Protein AF-A0A7S4NWE0-F1 (afdb_monomer_lite)

Organism: Guillardia theta (NCBI:txid55529)

Secondary structure (DSSP, 8-state):
-HHHHHHTT-----S-HHHHHHHHHHHHHHHHHHHHHSTT--------TT-S---HHHHHHHHHHHHHTT----SSSPPP-HHHHHHHHHHHTTT-SEEEEEEEE----TT-TTTTTT--S--HHHHHHSTTPPPP-EEEEEEEEGGGS--SHHHHHHHHHHHHHHHHHHHHHHHHHSS-SS----PPPPPHHHHHHHHHHHHHHHHHHHHIIIIIIHHHHHHHHHHHHT-

Foldseek 3Di:
DVVVVVVVLDQDDPVPCVVSLVVLLVSLVVVQVVLCVDPNSDDDDDDDQLPDDDDPVQLVVQQVVCVVVVHDRFDPGGQGHCSVVLSNCVSCVVSDFWDKDKAKDQFDPVPDVVVVVVCSDDDPCCVVPVPPDDGDMAMDIDTGTSVNQDNDPVSNSVVVSVSVVVSRVQRVVCNVPVYGDDDDDDDDDDDPCNVVCVVVVVVVVVVVVVCCCVVPPVVVVVVVVVVVVVD

Radius of gyration: 23.44 Å; chains: 1; bounding box: 42×76×48 Å

InterPro domains:
  IPR002123 Phospholipid/glycerol acyltransferase [PF01553] (1-61)
  IPR032098 Acyltransferase, C-terminal domain [PF16076] (129-188)

pLDDT: mean 82.94, std 13.01, range [46.66, 97.25]

Structure (mmCIF, N/CA/C/O backbone):
data_AF-A0A7S4NWE0-F1
#
_entry.id   AF-A0A7S4NWE0-F1
#
loop_
_atom_site.group_PDB
_atom_site.id
_atom_site.type_symbol
_atom_site.label_atom_id
_atom_site.label_alt_id
_atom_site.label_comp_id
_atom_site.label_asym_id
_atom_site.label_entity_id
_atom_site.label_seq_id
_atom_site.pdbx_PDB_ins_code
_atom_site.Cartn_x
_atom_site.Cartn_y
_atom_site.Cartn_z
_atom_site.occupancy
_atom_site.B_iso_or_equiv
_atom_site.auth_seq_id
_atom_site.auth_comp_id
_atom_site.auth_asym_id
_atom_site.auth_atom_id
_atom_site.pdbx_PDB_model_num
ATOM 1 N N . MET A 1 1 ? 9.553 22.043 2.666 1.00 48.22 1 MET A N 1
ATOM 2 C CA . MET A 1 1 ? 8.970 20.727 2.304 1.00 48.22 1 MET A CA 1
ATOM 3 C C . MET A 1 1 ? 7.795 20.299 3.185 1.00 48.22 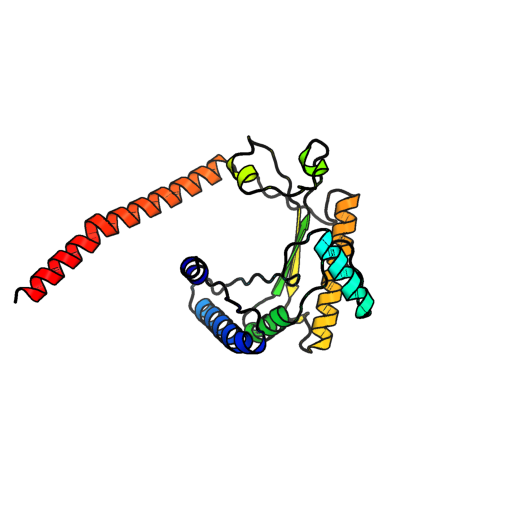1 MET A C 1
ATOM 5 O O . MET A 1 1 ? 6.802 19.874 2.621 1.00 48.22 1 MET A O 1
ATOM 9 N N . GLY A 1 2 ? 7.837 20.423 4.521 1.00 52.56 2 GLY A N 1
ATOM 10 C CA . GLY A 1 2 ? 6.732 19.976 5.399 1.00 52.56 2 GLY A CA 1
ATOM 11 C C . GLY A 1 2 ? 5.354 20.596 5.103 1.00 52.56 2 GLY A C 1
ATOM 12 O O . GLY A 1 2 ? 4.348 19.901 5.122 1.00 52.56 2 GLY A O 1
ATOM 13 N N . TRP A 1 3 ? 5.294 21.875 4.732 1.00 50.47 3 TRP A N 1
ATOM 14 C CA . TRP A 1 3 ? 4.029 22.523 4.363 1.00 50.47 3 TRP A CA 1
ATOM 15 C C . TRP A 1 3 ? 3.356 21.899 3.130 1.00 50.47 3 TRP A C 1
ATOM 17 O O . TRP A 1 3 ? 2.154 21.671 3.153 1.00 50.47 3 TRP A O 1
ATOM 27 N N . PHE A 1 4 ? 4.124 21.537 2.098 1.00 48.88 4 PHE A N 1
ATOM 28 C CA . PHE A 1 4 ? 3.604 20.914 0.873 1.00 48.88 4 PHE A CA 1
ATOM 29 C C . PHE A 1 4 ? 2.901 19.576 1.157 1.00 48.88 4 PHE A C 1
ATOM 31 O O . PHE A 1 4 ? 1.778 19.346 0.722 1.00 48.88 4 PHE A O 1
ATOM 38 N N . TRP A 1 5 ? 3.522 18.725 1.971 1.00 56.56 5 TRP A N 1
ATOM 39 C CA . TRP A 1 5 ? 2.954 17.436 2.376 1.00 56.56 5 TRP A CA 1
ATOM 40 C C . TRP A 1 5 ? 1.729 17.586 3.295 1.00 56.56 5 TRP A C 1
ATOM 42 O O . TRP A 1 5 ? 0.813 16.770 3.228 1.00 56.56 5 TRP A O 1
ATOM 52 N N . LYS A 1 6 ? 1.667 18.661 4.097 1.00 56.69 6 LYS A N 1
ATOM 53 C CA . LYS A 1 6 ? 0.488 19.002 4.909 1.00 56.69 6 LYS A CA 1
ATOM 54 C C . LYS A 1 6 ? -0.712 19.384 4.037 1.00 56.69 6 LYS A C 1
ATOM 56 O O . LYS A 1 6 ? -1.824 18.975 4.349 1.00 56.69 6 LYS A O 1
ATOM 61 N N . PHE A 1 7 ? -0.493 20.099 2.930 1.00 58.25 7 PHE A N 1
ATOM 62 C CA . PHE A 1 7 ? -1.552 20.409 1.957 1.00 58.25 7 PHE A CA 1
ATOM 63 C C . PHE A 1 7 ? -2.043 19.176 1.189 1.00 58.25 7 PHE A C 1
ATOM 65 O O . PHE A 1 7 ? -3.201 19.129 0.790 1.00 58.25 7 PHE A O 1
ATOM 72 N N . LEU A 1 8 ? -1.196 18.156 1.038 1.00 59.97 8 LEU A N 1
ATOM 73 C CA . LEU A 1 8 ? -1.569 16.869 0.449 1.00 59.97 8 LEU A CA 1
ATOM 74 C C . LEU A 1 8 ? -2.232 15.901 1.454 1.00 59.97 8 LEU A C 1
ATOM 76 O O . LEU A 1 8 ? -2.437 14.739 1.119 1.00 59.97 8 LEU A O 1
ATOM 80 N N . ASN A 1 9 ? -2.555 16.356 2.675 1.00 62.91 9 ASN A N 1
ATOM 81 C CA . ASN A 1 9 ? -3.126 15.544 3.759 1.00 62.91 9 ASN A CA 1
ATOM 82 C C . ASN A 1 9 ? -2.326 14.262 4.067 1.00 62.91 9 ASN A C 1
ATOM 84 O O . ASN A 1 9 ? -2.896 13.246 4.463 1.00 62.91 9 ASN A O 1
ATOM 88 N N . PHE A 1 10 ? -0.998 14.295 3.905 1.00 66.38 10 PHE A N 1
ATOM 89 C CA . PHE A 1 10 ? -0.163 13.177 4.337 1.00 66.38 10 PHE A CA 1
ATOM 90 C C . PHE A 1 10 ? -0.207 13.056 5.860 1.00 66.38 10 PHE A C 1
ATOM 92 O O . PHE A 1 10 ? 0.029 14.030 6.579 1.00 66.38 10 PHE A O 1
ATOM 99 N N . VAL A 1 11 ? -0.430 11.835 6.348 1.00 63.38 11 VAL A N 1
ATOM 100 C CA . VAL A 1 11 ? -0.290 11.520 7.770 1.00 63.38 11 VAL A CA 1
ATOM 101 C C . VAL A 1 11 ? 1.199 11.466 8.099 1.00 63.38 11 VAL A C 1
ATOM 103 O O . VAL A 1 11 ? 1.904 10.522 7.739 1.00 63.38 11 VAL A O 1
ATOM 106 N N . PHE A 1 12 ? 1.707 12.515 8.742 1.00 62.16 12 PHE A N 1
ATOM 107 C CA . PHE A 1 12 ? 3.101 12.567 9.171 1.00 62.16 12 PHE A CA 1
ATOM 108 C C . PHE A 1 12 ? 3.336 11.669 10.379 1.00 62.16 12 PHE A C 1
ATOM 110 O O . PHE A 1 12 ? 2.603 11.745 11.363 1.00 62.16 12 PHE A O 1
ATOM 117 N N . LEU A 1 13 ? 4.397 10.868 10.300 1.00 65.69 13 LEU A N 1
ATOM 118 C CA . LEU A 1 13 ? 4.828 9.955 11.351 1.00 65.69 13 LEU A CA 1
ATOM 119 C C . LEU A 1 13 ? 6.241 10.327 11.801 1.00 65.69 13 LEU A C 1
ATOM 121 O O . LEU A 1 13 ? 7.145 10.435 10.969 1.00 65.69 13 LEU A O 1
ATOM 125 N N . GLU A 1 14 ? 6.457 10.447 13.108 1.00 64.62 14 GLU A N 1
ATOM 126 C CA . GLU A 1 14 ? 7.784 10.579 13.722 1.00 64.62 14 GLU A CA 1
ATOM 127 C C . GLU A 1 14 ? 8.540 9.241 13.787 1.00 64.62 14 GLU A C 1
ATOM 129 O O . GLU A 1 14 ? 9.685 9.184 14.239 1.00 64.62 14 GLU A O 1
ATOM 134 N N . ARG A 1 15 ? 7.914 8.152 13.314 1.00 69.06 15 ARG A N 1
ATOM 135 C CA . ARG A 1 15 ? 8.409 6.766 13.399 1.00 69.06 15 ARG A CA 1
ATOM 136 C C . ARG A 1 15 ? 8.534 6.285 14.847 1.00 69.06 15 ARG A C 1
ATOM 138 O O . ARG A 1 15 ? 9.287 5.352 15.124 1.00 69.06 15 ARG A O 1
ATOM 145 N N . LYS A 1 16 ? 7.765 6.891 15.756 1.00 75.88 16 LYS A N 1
ATOM 146 C CA . LYS A 1 16 ? 7.618 6.485 17.156 1.00 75.88 16 LYS A CA 1
ATOM 147 C C . LYS A 1 16 ? 6.154 6.163 17.386 1.00 75.88 16 LYS A C 1
ATOM 149 O O . LYS A 1 16 ? 5.351 7.043 17.678 1.00 75.88 16 LYS A O 1
ATOM 154 N N . PHE A 1 17 ? 5.829 4.883 17.238 1.00 73.94 17 PHE A N 1
ATOM 155 C CA . PHE A 1 17 ? 4.457 4.385 17.203 1.00 73.94 17 PHE A CA 1
ATOM 156 C C . PHE A 1 17 ? 3.578 4.914 18.343 1.00 73.94 17 PHE A C 1
ATOM 158 O O . PHE A 1 17 ? 2.470 5.370 18.082 1.00 73.94 17 PHE A O 1
ATOM 165 N N . ASP A 1 18 ? 4.087 4.925 19.575 1.00 76.25 18 ASP A N 1
ATOM 166 C CA . ASP A 1 18 ? 3.304 5.328 20.748 1.00 76.25 18 ASP A CA 1
ATOM 167 C C . ASP A 1 18 ? 2.917 6.813 20.722 1.00 76.25 18 ASP A C 1
ATOM 169 O O . ASP A 1 18 ? 1.817 7.175 21.133 1.00 76.25 18 ASP A O 1
ATOM 173 N N . LYS A 1 19 ? 3.785 7.672 20.171 1.00 76.81 19 LYS A N 1
ATOM 174 C CA . LYS A 1 19 ? 3.497 9.102 19.982 1.00 76.81 19 LYS A CA 1
ATOM 175 C C . LYS A 1 19 ? 2.600 9.342 18.773 1.00 76.81 19 LYS A C 1
ATOM 177 O O . LYS A 1 19 ? 1.680 10.156 18.822 1.00 76.81 19 LYS A O 1
ATOM 182 N N . ASP A 1 20 ? 2.862 8.612 17.693 1.00 80.44 20 ASP A N 1
ATOM 183 C CA . ASP A 1 20 ? 2.181 8.802 16.418 1.00 80.44 20 ASP A CA 1
ATOM 184 C C . ASP A 1 20 ? 0.738 8.276 16.451 1.00 80.44 20 ASP A C 1
ATOM 186 O O . ASP A 1 20 ? -0.137 8.864 15.820 1.00 80.44 20 ASP A O 1
ATOM 190 N N . LYS A 1 21 ? 0.450 7.215 17.220 1.00 84.62 21 LYS A N 1
ATOM 191 C CA . LYS A 1 21 ? -0.858 6.534 17.249 1.00 84.62 21 LYS A CA 1
ATOM 192 C C . LYS A 1 21 ? -2.028 7.492 17.474 1.00 84.62 21 LYS A C 1
ATOM 194 O O . LYS A 1 21 ? -2.981 7.477 16.697 1.00 84.62 21 LYS A O 1
ATOM 199 N N . ALA A 1 22 ? -1.959 8.339 18.500 1.00 86.94 22 ALA A N 1
ATOM 200 C CA . ALA A 1 22 ? -3.043 9.272 18.815 1.00 86.94 22 ALA A CA 1
ATOM 201 C C . ALA A 1 22 ? -3.260 10.305 17.695 1.00 86.94 22 ALA A C 1
ATOM 203 O O . ALA A 1 22 ? -4.397 10.623 17.340 1.00 86.94 22 ALA A O 1
ATOM 204 N N . ASN A 1 23 ? -2.170 10.796 17.103 1.00 85.81 23 ASN A N 1
ATOM 205 C CA . ASN A 1 23 ? -2.222 11.767 16.016 1.00 85.81 23 ASN A CA 1
ATOM 206 C C . ASN A 1 23 ? -2.764 11.148 14.717 1.00 85.81 23 ASN A C 1
ATOM 208 O O . ASN A 1 23 ? -3.593 11.767 14.052 1.00 85.81 23 ASN A O 1
ATOM 212 N N . ILE A 1 24 ? -2.357 9.915 14.392 1.00 86.69 24 ILE A N 1
ATOM 213 C CA . ILE A 1 24 ? -2.891 9.144 13.261 1.00 86.69 24 ILE A CA 1
ATOM 214 C C . ILE A 1 24 ? -4.403 9.003 13.418 1.00 86.69 24 ILE A C 1
ATOM 216 O O . ILE A 1 24 ? -5.140 9.441 12.544 1.00 86.69 24 ILE A O 1
ATOM 220 N N . ILE A 1 25 ? -4.872 8.464 14.549 1.00 90.81 25 ILE A N 1
ATOM 221 C CA . ILE A 1 25 ? -6.305 8.230 14.789 1.00 90.81 25 ILE A CA 1
ATOM 222 C C . ILE A 1 25 ? -7.098 9.532 14.633 1.00 90.81 25 ILE A C 1
ATOM 224 O O . ILE A 1 25 ? -8.127 9.556 13.961 1.00 90.81 25 ILE A O 1
ATOM 228 N N . LYS A 1 26 ? -6.598 10.636 15.204 1.00 90.81 26 LYS A N 1
ATOM 229 C CA . LYS A 1 26 ? -7.228 11.955 15.075 1.00 90.81 26 LYS A CA 1
ATOM 230 C C . LYS A 1 26 ? -7.338 12.403 13.614 1.00 90.81 26 LYS A C 1
ATOM 232 O O . LYS A 1 26 ? -8.389 12.895 13.209 1.00 90.81 26 LYS A O 1
ATOM 237 N N . GLN A 1 27 ? -6.270 12.256 12.830 1.00 89.19 27 GLN A N 1
ATOM 238 C CA . GLN A 1 27 ? -6.254 12.657 11.421 1.00 89.19 27 GLN A CA 1
ATOM 239 C C . GLN A 1 27 ? -7.157 11.777 10.553 1.00 89.19 27 GLN A C 1
ATOM 241 O O . GLN A 1 27 ? -7.864 12.310 9.703 1.00 89.19 27 GLN A O 1
ATOM 246 N N . LEU A 1 28 ? -7.179 10.464 10.796 1.00 92.06 28 LEU A N 1
ATOM 247 C CA . LEU A 1 28 ? -8.044 9.524 10.083 1.00 92.06 28 LEU A CA 1
ATOM 248 C C . LEU A 1 28 ? -9.526 9.830 10.328 1.00 92.06 28 LEU A C 1
ATOM 250 O O . LEU A 1 28 ? -10.277 9.980 9.370 1.00 92.06 28 LEU A O 1
ATOM 254 N N . LYS A 1 29 ? -9.933 10.034 11.588 1.00 92.31 29 LYS A N 1
ATOM 255 C CA . LYS A 1 29 ? -11.314 10.427 11.916 1.00 92.31 29 LYS A CA 1
ATOM 256 C C . LYS A 1 29 ? -11.698 11.755 11.269 1.00 92.31 29 LYS A C 1
ATOM 258 O O . LYS A 1 29 ? -12.761 11.877 10.676 1.00 92.31 29 LYS A O 1
ATOM 263 N N . ALA A 1 30 ? -10.810 12.749 11.328 1.00 90.62 30 ALA A N 1
ATOM 264 C CA . ALA A 1 30 ? -11.054 14.034 10.678 1.00 90.62 30 ALA A CA 1
ATOM 265 C C . ALA A 1 30 ? -11.175 13.908 9.148 1.00 90.62 30 ALA A C 1
ATOM 267 O O . ALA A 1 30 ? -11.918 14.674 8.538 1.00 90.62 30 ALA A O 1
ATOM 268 N N . LEU A 1 31 ? -10.446 12.977 8.524 1.00 89.44 31 LEU A N 1
ATOM 269 C CA . LEU A 1 31 ? -10.558 12.693 7.095 1.00 89.44 31 LEU A CA 1
ATOM 270 C C . LEU A 1 31 ? -11.913 12.058 6.758 1.00 89.44 31 LEU A C 1
ATOM 272 O O . LEU A 1 31 ? -12.570 12.535 5.835 1.00 89.44 31 LEU A O 1
ATOM 276 N N . ALA A 1 32 ? -12.343 11.051 7.521 1.00 90.88 32 ALA A N 1
ATOM 277 C CA . ALA A 1 32 ? -13.640 10.401 7.342 1.00 90.88 32 ALA A CA 1
ATOM 278 C C . ALA A 1 32 ? -14.802 11.399 7.472 1.00 90.88 32 ALA A C 1
ATOM 280 O O . ALA A 1 32 ? -15.639 11.504 6.577 1.00 90.88 32 ALA A O 1
ATOM 281 N N . GLU A 1 33 ? -14.797 12.221 8.525 1.00 91.19 33 GLU A N 1
ATOM 282 C CA . GLU A 1 33 ? -15.832 13.239 8.746 1.00 91.19 33 GLU A CA 1
ATOM 283 C C . GLU A 1 33 ? -15.866 14.295 7.635 1.00 91.19 33 GLU A C 1
ATOM 285 O O . GLU A 1 33 ? -16.932 14.656 7.136 1.00 91.19 33 GLU A O 1
ATOM 290 N N . LYS A 1 34 ? -14.697 14.756 7.171 1.00 88.19 34 LYS A N 1
ATOM 291 C CA . LYS A 1 34 ? -14.624 15.662 6.015 1.00 88.19 34 LYS A CA 1
ATOM 292 C C . LYS A 1 34 ? -15.150 15.013 4.739 1.00 88.19 34 LYS A C 1
ATOM 294 O O . LYS A 1 34 ? -15.762 15.702 3.928 1.00 88.19 34 LYS A O 1
ATOM 299 N N . SER A 1 35 ? -14.912 13.716 4.555 1.00 89.12 35 SER A N 1
ATOM 300 C CA . SER A 1 35 ? -15.403 12.983 3.391 1.00 89.12 35 SER A CA 1
ATOM 301 C C . SER A 1 35 ? -16.929 12.939 3.363 1.00 89.12 35 SER A C 1
ATOM 303 O O . SER A 1 35 ? -17.515 13.232 2.324 1.00 89.12 35 SER A O 1
ATOM 305 N N . LYS A 1 36 ? -17.576 12.692 4.513 1.00 88.19 36 LYS A N 1
ATOM 306 C CA . LYS A 1 36 ? -19.046 12.703 4.659 1.00 88.19 36 LYS A CA 1
ATOM 307 C C . LYS A 1 36 ? -19.673 14.054 4.300 1.00 88.19 36 LYS A C 1
ATOM 309 O O . LYS A 1 36 ? -20.778 14.102 3.772 1.00 88.19 36 LYS A O 1
ATOM 314 N N . GLN A 1 37 ? -18.967 15.153 4.568 1.00 86.81 37 GLN A N 1
ATOM 315 C CA . GLN A 1 37 ? -19.413 16.512 4.235 1.00 86.81 37 GLN A CA 1
ATOM 316 C C . GLN A 1 37 ? -19.182 16.883 2.761 1.00 86.81 37 GLN A C 1
ATOM 318 O O . GLN A 1 37 ? -19.765 17.847 2.260 1.00 86.81 37 GLN A O 1
ATOM 323 N N . HIS A 1 38 ? -18.312 16.157 2.058 1.00 85.25 38 HIS A N 1
ATOM 324 C CA . HIS A 1 38 ? -17.979 16.434 0.668 1.00 85.25 38 HIS A CA 1
ATOM 325 C C . HIS A 1 38 ? -19.001 15.785 -0.274 1.00 85.25 38 HIS A C 1
ATOM 327 O O . HIS A 1 38 ? -19.434 14.660 -0.053 1.00 85.25 38 HIS A O 1
ATOM 333 N N . LYS A 1 39 ? -19.340 16.449 -1.390 1.00 79.19 39 LYS A N 1
ATOM 334 C CA . LYS A 1 39 ? -20.341 15.946 -2.358 1.00 79.19 39 LYS A CA 1
ATOM 335 C C . LYS A 1 39 ? -20.043 14.547 -2.907 1.00 79.19 39 LYS A C 1
ATOM 337 O O . LYS A 1 39 ? -20.962 13.856 -3.324 1.00 79.19 39 LYS A O 1
ATOM 342 N N . SER A 1 40 ? -18.768 14.162 -2.960 1.00 79.19 40 SER A N 1
ATOM 343 C CA . SER A 1 40 ? -18.356 12.839 -3.433 1.00 79.19 40 SER A CA 1
ATOM 344 C C . SER A 1 40 ? -18.510 11.745 -2.381 1.00 79.19 40 SER A C 1
ATOM 346 O O . SER A 1 40 ? -18.535 10.585 -2.761 1.00 79.19 40 SER A O 1
ATOM 348 N N . GLY A 1 41 ? -18.528 12.067 -1.083 1.00 79.31 41 GLY A N 1
ATOM 349 C CA . GLY A 1 41 ? -18.549 11.079 0.003 1.00 79.31 41 GLY A CA 1
ATOM 350 C C . GLY A 1 41 ? -17.299 10.191 0.122 1.00 79.31 41 GLY A C 1
ATOM 351 O O . GLY A 1 41 ? -17.092 9.583 1.167 1.00 79.31 41 GLY A O 1
ATOM 352 N N . SER A 1 42 ? -16.448 10.118 -0.907 1.00 85.62 42 SER A N 1
ATOM 353 C CA . SER A 1 42 ? -15.329 9.171 -0.999 1.00 85.62 42 SER A CA 1
ATOM 354 C C . SER A 1 42 ? -13.962 9.767 -0.657 1.00 85.62 42 SER A C 1
ATOM 356 O O . SER A 1 42 ? -13.642 10.896 -1.037 1.00 85.62 42 SER A O 1
ATOM 358 N N . PHE A 1 43 ? -13.104 8.937 -0.061 1.00 90.19 43 PHE A N 1
ATOM 359 C CA . PHE A 1 43 ? -11.690 9.218 0.181 1.00 90.19 43 PHE A CA 1
ATOM 360 C C . PHE A 1 43 ? -10.833 7.969 -0.074 1.00 90.19 43 PHE A C 1
ATOM 362 O O . PHE A 1 43 ? -11.340 6.853 -0.128 1.00 90.19 43 PHE A O 1
ATOM 369 N N . TRP A 1 44 ? -9.521 8.162 -0.232 1.00 90.44 44 TRP A N 1
ATOM 370 C CA . TRP A 1 44 ? -8.556 7.081 -0.440 1.00 90.44 44 TRP A CA 1
ATOM 371 C C . TRP A 1 44 ? -7.379 7.232 0.514 1.00 90.44 44 TRP A C 1
ATOM 373 O O . TRP A 1 44 ? -6.865 8.336 0.702 1.00 90.44 44 TRP A O 1
ATOM 383 N N . ILE A 1 45 ? -6.918 6.113 1.070 1.00 90.88 45 ILE A N 1
ATOM 384 C CA . ILE A 1 45 ? -5.696 6.053 1.872 1.00 90.88 45 ILE A CA 1
ATOM 385 C C . ILE A 1 45 ? -4.775 5.010 1.268 1.00 90.88 45 ILE A C 1
ATOM 387 O O . ILE A 1 45 ? -5.158 3.862 1.060 1.00 90.88 45 ILE A O 1
ATOM 391 N N . VAL A 1 46 ? -3.539 5.420 1.007 1.00 91.44 46 VAL A N 1
ATOM 392 C CA . VAL A 1 46 ? -2.502 4.535 0.487 1.00 91.44 46 VAL A CA 1
ATOM 393 C C . VAL A 1 46 ? -1.577 4.142 1.630 1.00 91.44 46 VAL A C 1
ATOM 395 O O . VAL A 1 46 ? -0.976 5.001 2.277 1.00 91.44 46 VAL A O 1
ATOM 398 N N . ILE A 1 47 ? -1.445 2.838 1.860 1.00 91.31 47 ILE A N 1
ATOM 399 C CA . ILE A 1 47 ? -0.553 2.260 2.865 1.00 91.31 47 ILE A CA 1
ATOM 400 C C . ILE A 1 47 ? 0.490 1.413 2.142 1.00 91.31 47 ILE A C 1
ATOM 402 O O . ILE A 1 47 ? 0.160 0.665 1.228 1.00 91.31 47 ILE A O 1
ATOM 406 N N . PHE A 1 48 ? 1.745 1.518 2.576 1.00 91.69 48 PHE A N 1
ATOM 407 C CA . PHE A 1 48 ? 2.849 0.674 2.114 1.00 91.69 48 PHE A CA 1
ATOM 408 C C . PHE A 1 48 ? 3.330 -0.195 3.281 1.00 91.69 48 PHE A C 1
ATOM 410 O O . PHE A 1 48 ? 4.199 0.253 4.044 1.00 91.69 48 PHE A O 1
ATOM 417 N N . PRO A 1 49 ? 2.763 -1.402 3.479 1.00 92.50 49 PRO A N 1
ATOM 418 C CA . PRO A 1 49 ? 3.129 -2.271 4.594 1.00 92.50 49 PRO A CA 1
ATOM 419 C C . PRO A 1 49 ? 4.616 -2.647 4.606 1.00 92.50 49 PRO A C 1
ATOM 421 O O . PRO A 1 49 ? 5.171 -2.898 5.670 1.00 92.50 49 PRO A O 1
ATOM 424 N N . GLU A 1 50 ? 5.308 -2.616 3.464 1.00 88.56 50 GLU A N 1
ATOM 425 C CA . GLU A 1 50 ? 6.751 -2.874 3.376 1.00 88.56 50 GLU A CA 1
ATOM 426 C C . GLU A 1 50 ? 7.585 -1.834 4.143 1.00 88.56 50 GLU A C 1
ATOM 428 O O . GLU A 1 50 ? 8.719 -2.094 4.552 1.00 88.56 50 GLU A O 1
ATOM 433 N N . GLY A 1 51 ? 7.052 -0.617 4.308 1.00 84.81 51 GLY A N 1
ATOM 434 C CA . GLY A 1 51 ? 7.688 0.494 5.020 1.00 84.81 51 GLY A CA 1
ATOM 435 C C . GLY A 1 51 ? 8.930 1.086 4.341 1.00 84.81 51 GLY A C 1
ATOM 436 O O . GLY A 1 51 ? 9.485 2.075 4.821 1.00 84.81 51 GLY A O 1
ATOM 437 N N . THR A 1 52 ? 9.395 0.510 3.231 1.00 87.06 52 THR A N 1
ATOM 438 C CA . THR A 1 52 ? 10.556 0.985 2.476 1.00 87.06 52 THR A CA 1
ATOM 439 C C . THR A 1 52 ? 10.517 0.507 1.029 1.00 87.06 52 THR A C 1
ATOM 441 O O . THR A 1 52 ? 9.740 -0.362 0.647 1.00 87.06 52 THR A O 1
ATOM 444 N N . ARG A 1 53 ? 11.393 1.073 0.197 1.00 86.38 53 ARG A N 1
ATOM 445 C CA . ARG A 1 53 ? 11.556 0.635 -1.190 1.00 86.38 53 ARG A CA 1
ATOM 446 C C . ARG A 1 53 ? 12.289 -0.704 -1.231 1.00 86.38 53 ARG A C 1
ATOM 448 O O . ARG A 1 53 ? 13.383 -0.818 -0.677 1.00 86.38 53 ARG A O 1
ATOM 455 N N . LEU A 1 54 ? 11.745 -1.655 -1.987 1.00 86.69 54 LEU A N 1
ATOM 456 C CA . LEU A 1 54 ? 12.410 -2.920 -2.289 1.00 86.69 54 LEU A CA 1
ATOM 457 C C . LEU A 1 54 ? 13.756 -2.674 -2.995 1.00 86.69 54 LEU A C 1
ATOM 459 O O . LEU A 1 54 ? 13.820 -2.017 -4.043 1.00 86.69 54 LEU A O 1
ATOM 463 N N . ARG A 1 55 ? 14.822 -3.213 -2.399 1.00 87.88 55 ARG A N 1
ATOM 464 C CA . ARG A 1 55 ? 16.201 -3.262 -2.910 1.00 87.88 55 ARG A CA 1
ATOM 465 C C . ARG A 1 55 ? 16.785 -4.640 -2.578 1.00 87.88 55 ARG A C 1
ATOM 467 O O . ARG A 1 55 ? 16.396 -5.171 -1.540 1.00 87.88 55 ARG A O 1
ATOM 474 N N . PRO A 1 56 ? 17.750 -5.175 -3.349 1.00 89.00 56 PRO A N 1
ATOM 475 C CA . PRO A 1 56 ? 18.343 -6.489 -3.069 1.00 89.00 56 PRO A CA 1
ATOM 476 C C . PRO A 1 56 ? 18.865 -6.633 -1.631 1.00 89.00 56 PRO A C 1
ATOM 478 O O . PRO A 1 56 ? 18.566 -7.612 -0.959 1.00 89.00 56 PRO A O 1
ATOM 481 N N . GLN A 1 57 ? 19.547 -5.604 -1.116 1.00 91.62 57 GLN A N 1
ATOM 482 C CA . GLN A 1 57 ? 20.023 -5.577 0.270 1.00 91.62 57 GLN A CA 1
ATOM 483 C C . GLN A 1 57 ? 18.874 -5.659 1.289 1.00 91.62 57 GLN A C 1
ATOM 485 O O . GLN A 1 57 ? 18.935 -6.446 2.224 1.00 91.62 57 GLN A O 1
ATOM 490 N N . LYS A 1 58 ? 17.798 -4.885 1.085 1.00 92.62 58 LYS A N 1
ATOM 491 C CA . LYS A 1 58 ? 16.630 -4.879 1.982 1.00 92.62 58 LYS A CA 1
ATOM 492 C C . LYS A 1 58 ? 15.818 -6.166 1.909 1.00 92.62 58 LYS A C 1
ATOM 494 O O . LYS A 1 58 ? 15.250 -6.568 2.916 1.00 92.62 58 LYS A O 1
ATOM 499 N N . LEU A 1 59 ? 15.787 -6.810 0.745 1.00 94.19 59 LEU A N 1
ATOM 500 C CA . LEU A 1 59 ? 15.194 -8.132 0.599 1.00 94.19 59 LEU A CA 1
ATOM 501 C C . LEU A 1 59 ? 15.970 -9.159 1.426 1.00 94.19 59 LEU A C 1
ATOM 503 O O . LEU A 1 59 ? 15.355 -9.871 2.208 1.00 94.19 59 LEU A O 1
ATOM 507 N N . LYS A 1 60 ? 17.306 -9.168 1.334 1.00 95.62 60 LYS A N 1
ATOM 508 C CA . LYS A 1 60 ? 18.148 -10.067 2.133 1.00 95.62 60 LYS A CA 1
ATOM 509 C C . LYS A 1 60 ? 17.941 -9.863 3.639 1.00 95.62 60 LYS A C 1
ATOM 511 O O . LYS A 1 60 ? 17.656 -10.827 4.339 1.00 95.62 60 LYS A O 1
ATOM 516 N N . GLU A 1 61 ? 17.983 -8.614 4.111 1.00 95.69 61 GLU A N 1
ATOM 517 C CA . GLU A 1 61 ? 17.692 -8.273 5.516 1.00 95.69 61 GLU A CA 1
ATOM 518 C C . GLU A 1 61 ? 16.292 -8.764 5.942 1.00 95.69 61 GLU A C 1
ATOM 520 O O . GLU A 1 61 ? 16.111 -9.303 7.030 1.00 95.69 61 GLU A O 1
ATOM 525 N N . SER A 1 62 ? 15.285 -8.608 5.076 1.00 95.88 62 SER A N 1
ATOM 526 C CA . SER A 1 62 ? 13.924 -9.078 5.355 1.00 95.88 62 SER A CA 1
ATOM 527 C C . SER A 1 62 ? 13.818 -10.604 5.398 1.00 95.88 62 SER A C 1
ATOM 529 O O . SER A 1 62 ? 13.005 -11.121 6.160 1.00 95.88 62 SER A O 1
ATOM 531 N N . GLN A 1 63 ? 14.599 -11.322 4.590 1.00 97.19 63 GLN A N 1
ATOM 532 C CA . GLN A 1 63 ? 14.650 -12.785 4.594 1.00 97.19 63 GLN A CA 1
ATOM 533 C C . GLN A 1 63 ? 15.358 -13.317 5.843 1.00 97.19 63 GLN A C 1
ATOM 535 O O . GLN A 1 63 ? 14.921 -14.312 6.412 1.00 97.19 63 GLN A O 1
ATOM 540 N N . GLU A 1 64 ? 16.428 -12.654 6.285 1.00 97.00 64 GLU A N 1
ATOM 541 C CA . GLU A 1 64 ? 17.112 -12.959 7.547 1.00 97.00 64 GLU A CA 1
ATOM 542 C C . GLU A 1 64 ? 16.167 -12.754 8.738 1.00 97.00 64 GLU A C 1
ATOM 544 O O . GLU A 1 64 ? 16.004 -13.662 9.550 1.00 97.00 64 GLU A O 1
ATOM 549 N N . TYR A 1 65 ? 15.454 -11.623 8.775 1.00 95.19 65 TYR A N 1
ATOM 550 C CA . TYR A 1 65 ? 14.420 -11.358 9.779 1.00 95.19 65 TYR A CA 1
ATOM 551 C C . TYR A 1 65 ? 13.309 -12.418 9.779 1.00 95.19 65 TYR A C 1
ATOM 553 O O . TYR A 1 65 ? 12.911 -12.895 10.842 1.00 95.19 65 TYR A O 1
ATOM 561 N N . ALA A 1 66 ? 12.818 -12.813 8.598 1.00 95.50 66 ALA A N 1
ATOM 562 C CA . ALA A 1 66 ? 11.794 -13.848 8.483 1.00 95.50 66 ALA A CA 1
ATOM 563 C C . ALA A 1 66 ? 12.276 -15.186 9.062 1.00 95.50 66 ALA A C 1
ATOM 565 O O . ALA A 1 66 ? 11.561 -15.801 9.846 1.00 95.50 66 ALA A O 1
ATOM 566 N N . LYS A 1 67 ? 13.514 -15.596 8.753 1.00 96.56 67 LYS A N 1
ATOM 567 C CA . LYS A 1 67 ? 14.118 -16.822 9.299 1.00 96.56 67 LYS A CA 1
ATOM 568 C C . LYS A 1 67 ? 14.269 -16.766 10.817 1.00 96.56 67 LYS A C 1
ATOM 570 O O . LYS A 1 67 ? 13.918 -17.726 11.488 1.00 96.56 67 LYS A O 1
ATOM 575 N N . GLU A 1 68 ? 14.749 -15.648 11.360 1.00 96.75 68 GLU A N 1
ATOM 576 C CA . GLU A 1 68 ? 14.932 -15.474 12.809 1.00 96.75 68 GLU A CA 1
ATOM 577 C C . GLU A 1 68 ? 13.604 -15.563 13.576 1.00 96.75 68 GLU A C 1
ATOM 579 O O . GLU A 1 68 ? 13.549 -16.094 14.684 1.00 96.75 68 GLU A O 1
ATOM 584 N N . LYS A 1 69 ? 12.519 -15.043 12.990 1.00 93.88 69 LYS A N 1
ATOM 585 C CA . LYS A 1 69 ? 11.183 -15.030 13.600 1.00 93.88 69 LYS A CA 1
ATOM 586 C C . LYS A 1 69 ? 10.297 -16.206 13.183 1.00 93.88 69 LYS A C 1
ATOM 588 O O . LYS A 1 69 ? 9.121 -16.199 13.530 1.00 93.88 69 LYS A O 1
ATOM 593 N N . ASN A 1 70 ? 10.839 -17.199 12.472 1.00 94.31 70 ASN A N 1
ATOM 594 C CA . ASN A 1 70 ? 10.090 -18.339 11.925 1.00 94.31 70 ASN A CA 1
ATOM 595 C C . ASN A 1 70 ? 8.863 -17.921 11.087 1.00 94.31 70 ASN A C 1
ATOM 597 O O . ASN A 1 70 ? 7.812 -18.554 11.133 1.00 94.31 70 ASN A O 1
ATOM 601 N N . LEU A 1 71 ? 8.998 -16.835 10.327 1.00 93.88 71 LEU A N 1
ATOM 602 C CA . LEU A 1 71 ? 7.996 -16.340 9.386 1.00 93.88 71 LEU A CA 1
ATOM 603 C C . LEU A 1 71 ? 8.291 -16.834 7.965 1.00 93.88 71 LEU A C 1
ATOM 605 O O . LEU A 1 71 ? 9.424 -17.180 7.619 1.00 93.88 71 LEU A O 1
ATOM 609 N N . THR A 1 72 ? 7.275 -16.782 7.105 1.00 94.19 72 THR A N 1
ATOM 610 C CA . THR A 1 72 ? 7.403 -17.076 5.674 1.00 94.19 72 THR A CA 1
ATOM 611 C C . THR A 1 72 ? 8.477 -16.209 5.009 1.00 94.19 72 THR A C 1
ATOM 613 O O . THR A 1 72 ? 8.471 -14.980 5.112 1.00 94.19 72 THR A O 1
ATOM 616 N N . VAL A 1 73 ? 9.402 -16.853 4.293 1.00 96.56 73 VAL A N 1
ATOM 617 C CA . VAL A 1 73 ? 10.520 -16.191 3.606 1.00 96.56 73 VAL A CA 1
ATOM 618 C C . VAL A 1 73 ? 10.136 -15.877 2.158 1.00 96.56 73 VAL A C 1
ATOM 620 O O . VAL A 1 73 ? 10.151 -16.752 1.295 1.00 96.56 73 VAL A O 1
ATOM 623 N N . PHE A 1 74 ? 9.831 -14.611 1.880 1.00 96.81 74 PHE A N 1
ATOM 624 C CA . PHE A 1 74 ? 9.452 -14.139 0.543 1.00 96.81 74 PHE A CA 1
ATOM 625 C C . PHE A 1 74 ? 10.660 -13.896 -0.382 1.00 96.81 74 PHE A C 1
ATOM 627 O O . PHE A 1 74 ? 11.767 -13.597 0.077 1.00 96.81 74 PHE A O 1
ATOM 634 N N . GLN A 1 75 ? 10.453 -13.998 -1.701 1.00 95.19 75 GLN A N 1
ATOM 635 C CA . GLN A 1 75 ? 11.504 -13.836 -2.725 1.00 95.19 75 GLN A CA 1
ATOM 636 C C . GLN A 1 75 ? 11.386 -12.535 -3.532 1.00 95.19 75 GLN A C 1
ATOM 638 O O . GLN A 1 75 ? 12.344 -12.078 -4.157 1.00 95.19 75 GLN A O 1
ATOM 643 N N . ASN A 1 76 ? 10.205 -11.928 -3.546 1.00 93.88 76 ASN A N 1
ATOM 644 C CA . ASN A 1 76 ? 9.843 -10.800 -4.396 1.00 93.88 76 ASN A CA 1
ATOM 645 C C . ASN A 1 76 ? 9.319 -9.606 -3.596 1.00 93.88 76 ASN A C 1
ATOM 647 O O . ASN A 1 76 ? 9.358 -8.483 -4.101 1.00 93.88 76 ASN A O 1
ATOM 651 N N . VAL A 1 77 ? 8.855 -9.833 -2.367 1.00 95.56 77 VAL A N 1
ATOM 652 C CA . VAL A 1 77 ? 8.313 -8.809 -1.465 1.00 95.56 77 VAL A CA 1
ATOM 653 C C . VAL A 1 77 ? 9.058 -8.794 -0.129 1.00 95.56 77 VAL A C 1
ATOM 655 O O . VAL A 1 77 ? 9.800 -9.717 0.197 1.00 95.56 77 VAL A O 1
ATOM 658 N N . LEU A 1 78 ? 8.895 -7.710 0.633 1.00 96.25 78 LEU A N 1
ATOM 659 C CA . LEU A 1 78 ? 9.386 -7.626 2.011 1.00 96.25 78 LEU A CA 1
ATOM 660 C C . LEU A 1 78 ? 8.310 -8.142 2.972 1.00 96.25 78 LEU A C 1
ATOM 662 O O . LEU A 1 78 ? 7.124 -8.082 2.655 1.00 96.25 78 LEU A O 1
ATOM 666 N N . VAL A 1 79 ? 8.718 -8.589 4.160 1.00 96.06 79 VAL A N 1
ATOM 667 C CA . VAL A 1 79 ? 7.775 -8.951 5.228 1.00 96.06 79 VAL A CA 1
ATOM 668 C C . VAL A 1 79 ? 6.950 -7.709 5.614 1.00 96.06 79 VAL A C 1
ATOM 670 O O . VAL A 1 79 ? 7.540 -6.668 5.936 1.00 96.06 79 VAL A O 1
ATOM 673 N N . PRO A 1 80 ? 5.607 -7.777 5.570 1.00 95.56 80 PRO A N 1
ATOM 674 C CA . PRO A 1 80 ? 4.751 -6.625 5.822 1.00 95.56 80 PRO A CA 1
ATOM 675 C C . PRO A 1 80 ? 4.745 -6.210 7.297 1.00 95.56 80 PRO A C 1
ATOM 677 O O . PRO A 1 80 ? 4.744 -7.029 8.212 1.00 95.56 80 PRO A O 1
ATOM 680 N N . ARG A 1 81 ? 4.676 -4.898 7.539 1.00 91.88 81 ARG A N 1
ATOM 681 C CA . ARG A 1 81 ? 4.481 -4.299 8.864 1.00 91.88 81 ARG A CA 1
ATOM 682 C C . ARG A 1 81 ? 3.000 -4.001 9.081 1.00 91.88 81 ARG A C 1
ATOM 684 O O . ARG A 1 81 ? 2.439 -3.108 8.451 1.00 91.88 81 ARG A O 1
ATOM 691 N N . ILE A 1 82 ? 2.384 -4.701 10.029 1.00 90.94 82 ILE A N 1
ATOM 692 C CA . ILE A 1 82 ? 0.920 -4.710 10.194 1.00 90.94 82 ILE A CA 1
ATOM 693 C C . ILE A 1 82 ? 0.381 -3.524 11.005 1.00 90.94 82 ILE A C 1
ATOM 695 O O . ILE A 1 82 ? -0.699 -3.022 10.713 1.00 90.94 82 ILE A O 1
ATOM 699 N N . LYS A 1 83 ? 1.138 -3.011 11.983 1.00 89.19 83 LYS A N 1
ATOM 700 C CA . LYS A 1 83 ? 0.634 -2.033 12.970 1.00 89.19 83 LYS A CA 1
ATOM 701 C C . LYS A 1 83 ? -0.058 -0.803 12.361 1.00 89.19 83 LYS A C 1
ATOM 703 O O . LYS A 1 83 ? -1.099 -0.375 12.848 1.00 89.19 83 LYS A O 1
ATOM 708 N N . GLY A 1 84 ? 0.530 -0.220 11.312 1.00 88.56 84 GLY A N 1
ATOM 709 C CA . GLY A 1 84 ? -0.029 0.964 10.649 1.00 88.56 84 GLY A CA 1
ATOM 710 C C . GLY A 1 84 ? -1.317 0.658 9.883 1.00 88.56 84 GLY A C 1
ATOM 711 O O . GLY A 1 84 ? -2.272 1.429 9.957 1.00 88.56 84 GLY A O 1
ATOM 712 N N . PHE A 1 85 ? -1.359 -0.493 9.207 1.00 92.38 85 PHE A N 1
ATOM 713 C CA . PHE A 1 85 ? -2.560 -0.983 8.535 1.00 92.38 85 PHE A CA 1
ATOM 714 C C . PHE A 1 85 ? -3.682 -1.238 9.540 1.00 92.38 85 PHE A C 1
ATOM 716 O O . PHE A 1 85 ? -4.779 -0.724 9.367 1.00 92.38 85 PHE A O 1
ATOM 723 N N . GLN A 1 86 ? -3.379 -1.937 10.633 1.00 92.25 86 GLN A N 1
ATOM 724 C CA . GLN A 1 86 ? -4.362 -2.296 11.647 1.00 92.25 86 GLN A CA 1
ATOM 725 C C . GLN A 1 86 ? -4.981 -1.071 12.332 1.00 92.25 86 GLN A C 1
ATOM 727 O O . GLN A 1 86 ? -6.199 -0.988 12.437 1.00 92.25 86 GLN A O 1
ATOM 732 N N . ILE A 1 87 ? -4.174 -0.082 12.751 1.00 92.00 87 ILE A N 1
ATOM 733 C CA . ILE A 1 87 ? -4.720 1.176 13.296 1.00 92.00 87 ILE A CA 1
ATOM 734 C C . ILE A 1 87 ? -5.653 1.831 12.283 1.00 92.00 87 ILE A C 1
ATOM 736 O O . ILE A 1 87 ? -6.717 2.320 12.659 1.00 92.00 87 ILE A O 1
ATOM 740 N N . THR A 1 88 ? -5.236 1.871 11.017 1.00 92.75 88 THR A N 1
ATOM 741 C CA . THR A 1 88 ? -5.994 2.559 9.975 1.00 92.75 88 THR A CA 1
ATOM 742 C C . THR A 1 88 ? -7.328 1.872 9.728 1.00 92.75 88 THR A C 1
ATOM 744 O O . THR A 1 88 ? -8.361 2.532 9.784 1.00 92.75 88 THR A O 1
ATOM 747 N N . LEU A 1 89 ? -7.308 0.551 9.540 1.00 93.38 89 LEU A N 1
ATOM 748 C CA . LEU A 1 89 ? -8.506 -0.242 9.303 1.00 93.38 89 LEU A CA 1
ATOM 749 C C . LEU A 1 89 ? -9.457 -0.184 10.499 1.00 93.38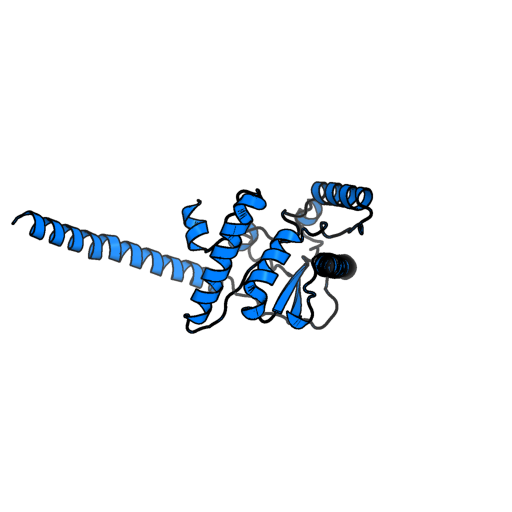 89 LEU A C 1
ATOM 751 O O . LEU A 1 89 ? -10.627 0.110 10.312 1.00 93.38 89 LEU A O 1
ATOM 755 N N . ASN A 1 90 ? -8.957 -0.357 11.726 1.00 92.56 90 ASN A N 1
ATOM 756 C CA . ASN A 1 90 ? -9.799 -0.309 12.924 1.00 92.56 90 ASN A CA 1
ATOM 757 C C . ASN A 1 90 ? -10.415 1.078 13.150 1.00 92.56 90 ASN A C 1
ATOM 759 O O . ASN A 1 90 ? -11.507 1.185 13.692 1.00 92.56 90 ASN A O 1
ATOM 763 N N . THR A 1 91 ? -9.719 2.149 12.757 1.00 93.69 91 THR A N 1
ATOM 764 C CA . THR A 1 91 ? -10.237 3.518 12.913 1.00 93.69 91 THR A CA 1
ATOM 765 C C . THR A 1 91 ? -11.311 3.850 11.882 1.00 93.69 91 THR A C 1
ATOM 767 O O . THR A 1 91 ? -12.180 4.660 12.178 1.00 93.69 91 THR A O 1
ATOM 770 N N . LEU A 1 92 ? -11.225 3.269 10.684 1.00 94.31 92 LEU A N 1
ATOM 771 C CA . LEU A 1 92 ? -12.033 3.647 9.522 1.00 94.31 92 LEU A CA 1
ATOM 772 C C . LEU A 1 92 ? -12.974 2.544 9.053 1.00 94.31 92 LEU A C 1
ATOM 774 O O . LEU A 1 92 ? -13.535 2.653 7.969 1.00 94.31 92 LEU A O 1
ATOM 778 N N . ARG A 1 93 ? -13.121 1.464 9.822 1.00 93.50 93 ARG A N 1
ATOM 779 C CA . ARG A 1 93 ? -13.809 0.253 9.370 1.00 93.50 93 ARG A CA 1
ATOM 780 C C . ARG A 1 93 ? -15.234 0.514 8.888 1.00 93.50 93 ARG A C 1
ATOM 782 O O . ARG A 1 93 ? -15.678 -0.120 7.942 1.00 93.50 93 ARG A O 1
ATOM 789 N N . GLU A 1 94 ? -15.917 1.449 9.537 1.00 92.69 94 GLU A N 1
ATOM 790 C CA . GLU A 1 94 ? -17.288 1.858 9.215 1.00 92.69 94 GLU A CA 1
ATOM 791 C C . GLU A 1 94 ? -17.357 2.894 8.080 1.00 92.69 94 GLU A C 1
ATOM 793 O O . GLU A 1 94 ? -18.425 3.126 7.523 1.00 92.69 94 GLU A O 1
ATOM 798 N N . ASP A 1 95 ? -16.226 3.508 7.725 1.00 93.12 95 ASP A N 1
ATOM 799 C CA . ASP A 1 95 ? -16.127 4.588 6.740 1.00 93.12 95 ASP A CA 1
ATOM 800 C C . ASP A 1 95 ? -15.538 4.127 5.389 1.00 93.12 95 ASP A C 1
ATOM 802 O O . ASP A 1 95 ? -15.460 4.930 4.459 1.00 93.12 95 ASP A O 1
ATOM 806 N N . VAL A 1 96 ? -15.082 2.870 5.268 1.00 93.69 96 VAL A N 1
ATOM 807 C CA . VAL A 1 96 ? -14.473 2.320 4.041 1.00 93.69 96 VAL A CA 1
ATOM 808 C C . VAL A 1 96 ? -15.155 1.038 3.557 1.00 93.69 96 VAL A C 1
ATOM 810 O O . VAL A 1 96 ? -15.454 0.139 4.337 1.00 93.69 96 VAL A O 1
ATOM 813 N N . ASP A 1 97 ? -15.327 0.910 2.238 1.00 93.69 97 ASP A N 1
ATOM 814 C CA . ASP A 1 97 ? -15.982 -0.259 1.626 1.00 93.69 97 ASP A CA 1
ATOM 815 C C . ASP A 1 97 ? -15.051 -1.476 1.491 1.00 93.69 97 ASP A C 1
ATOM 817 O O . ASP A 1 97 ? -15.462 -2.633 1.633 1.00 93.69 97 ASP A O 1
ATOM 821 N N . GLY A 1 98 ? -13.768 -1.232 1.215 1.00 94.88 98 GLY A N 1
ATOM 822 C CA . GLY A 1 98 ? -12.799 -2.295 0.974 1.00 94.88 98 GLY A CA 1
ATOM 823 C C . GLY A 1 98 ? -11.358 -1.817 0.875 1.00 94.88 98 GLY A C 1
ATOM 824 O O . GLY A 1 98 ? -11.061 -0.625 0.808 1.00 94.88 98 GLY A O 1
ATOM 825 N N . VAL A 1 99 ? -10.451 -2.786 0.836 1.00 96.25 99 VAL A N 1
ATOM 826 C CA . VAL A 1 99 ? -9.027 -2.585 0.577 1.00 96.25 99 VAL A CA 1
ATOM 827 C C . VAL A 1 99 ? -8.749 -2.912 -0.882 1.00 96.25 99 VAL A C 1
ATOM 829 O O . VAL A 1 99 ? -8.971 -4.035 -1.333 1.00 96.25 99 VAL A O 1
ATOM 832 N N . VAL A 1 100 ? -8.234 -1.932 -1.624 1.00 96.00 100 VAL A N 1
ATOM 833 C CA . VAL A 1 100 ? -7.748 -2.159 -2.987 1.00 96.00 100 VAL A CA 1
ATOM 834 C C . VAL A 1 100 ? -6.304 -2.630 -2.923 1.00 96.00 100 VAL A C 1
ATOM 836 O O . VAL A 1 100 ? -5.379 -1.868 -2.643 1.00 96.00 100 VAL A O 1
ATOM 839 N N . ASP A 1 101 ? -6.132 -3.915 -3.186 1.00 95.69 101 ASP A N 1
ATOM 840 C CA . ASP A 1 101 ? -4.858 -4.594 -3.223 1.00 95.69 101 ASP A CA 1
ATOM 841 C C . ASP A 1 101 ? -4.210 -4.460 -4.609 1.00 95.69 101 ASP A C 1
ATOM 843 O O . ASP A 1 101 ? -4.729 -4.956 -5.613 1.00 95.69 101 ASP A O 1
ATOM 847 N N . LEU A 1 102 ? -3.063 -3.778 -4.665 1.00 94.81 102 LEU A N 1
ATOM 848 C CA . LEU A 1 102 ? -2.345 -3.482 -5.906 1.00 94.81 102 LEU A CA 1
ATOM 849 C C . LEU A 1 102 ? -0.996 -4.199 -5.951 1.00 94.81 102 LEU A C 1
ATOM 851 O O . LEU A 1 102 ? -0.194 -4.108 -5.018 1.00 94.81 102 LEU A O 1
ATOM 855 N N . THR A 1 103 ? -0.711 -4.857 -7.072 1.00 94.62 103 THR A N 1
ATOM 856 C CA . THR A 1 103 ? 0.609 -5.429 -7.366 1.00 94.62 103 THR A CA 1
ATOM 857 C C . THR A 1 103 ? 1.057 -4.964 -8.742 1.00 94.62 103 THR A C 1
ATOM 859 O O . THR A 1 103 ? 0.357 -5.159 -9.732 1.00 94.62 103 THR A O 1
ATOM 862 N N . ILE A 1 104 ? 2.228 -4.330 -8.812 1.00 91.50 104 ILE A N 1
ATOM 863 C CA . ILE A 1 104 ? 2.728 -3.716 -10.045 1.00 91.50 104 ILE A CA 1
ATOM 864 C C . ILE A 1 104 ? 3.908 -4.527 -10.577 1.00 91.50 104 ILE A C 1
ATOM 866 O O . ILE A 1 104 ? 4.923 -4.688 -9.898 1.00 91.50 104 ILE A O 1
ATOM 870 N N . GLY A 1 105 ? 3.763 -5.014 -11.806 1.00 88.75 105 GLY A N 1
ATOM 871 C CA . GLY A 1 105 ? 4.778 -5.728 -12.565 1.00 88.75 105 GLY A CA 1
ATOM 872 C C . GLY A 1 105 ? 5.349 -4.835 -13.660 1.00 88.75 105 GLY A C 1
ATOM 873 O O . GLY A 1 105 ? 4.614 -4.200 -14.420 1.00 88.75 105 GLY A O 1
ATOM 874 N N . TYR A 1 106 ? 6.675 -4.794 -13.748 1.00 84.75 106 TYR A N 1
ATOM 875 C CA . TYR A 1 106 ? 7.386 -4.099 -14.815 1.00 84.75 106 TYR A CA 1
ATOM 876 C C . TYR A 1 106 ? 8.028 -5.153 -15.721 1.00 84.75 106 TYR A C 1
ATOM 878 O O . TYR A 1 106 ? 8.951 -5.833 -15.260 1.00 84.75 106 TYR A O 1
ATOM 886 N N . PRO A 1 107 ? 7.533 -5.339 -16.956 1.00 74.69 107 PRO A N 1
ATOM 887 C CA . PRO A 1 107 ? 8.089 -6.313 -17.878 1.00 74.69 107 PRO A CA 1
ATOM 888 C C . PRO A 1 107 ? 9.546 -5.956 -18.169 1.00 74.69 107 PRO A C 1
ATOM 890 O O . PRO A 1 107 ? 9.904 -4.783 -18.322 1.00 74.69 107 PRO A O 1
ATOM 893 N N . GLN A 1 108 ? 10.398 -6.977 -18.209 1.00 66.69 108 GLN A N 1
ATOM 894 C CA . GLN A 1 108 ? 11.780 -6.796 -18.620 1.00 66.69 108 GLN A CA 1
ATOM 895 C C . GLN A 1 108 ? 11.786 -6.538 -20.125 1.00 66.69 108 GLN A C 1
ATOM 897 O O . GLN A 1 108 ? 11.394 -7.388 -20.913 1.00 66.69 108 GLN A O 1
ATOM 902 N N . LEU A 1 109 ? 12.185 -5.332 -20.516 1.00 60.56 109 LEU A N 1
ATOM 903 C CA . LEU A 1 109 ? 12.438 -5.019 -21.915 1.00 60.56 109 LEU A CA 1
ATOM 904 C C . LEU A 1 109 ? 13.842 -5.538 -22.231 1.00 60.56 109 LEU A C 1
ATOM 906 O O . LEU A 1 109 ? 14.815 -4.929 -21.786 1.00 60.56 109 LEU A O 1
ATOM 910 N N . GLU A 1 110 ? 13.934 -6.663 -22.940 1.00 55.47 110 GLU A N 1
ATOM 911 C CA . GLU A 1 110 ? 15.203 -7.331 -23.284 1.00 55.47 110 GLU A CA 1
ATOM 912 C C . GLU A 1 110 ? 16.201 -6.374 -23.966 1.00 55.47 110 GLU A C 1
ATOM 914 O O . GLU A 1 110 ? 17.397 -6.404 -23.673 1.00 55.47 110 GLU A O 1
ATOM 919 N N . ASP A 1 111 ? 15.698 -5.420 -24.755 1.00 54.88 111 ASP A N 1
ATOM 920 C CA . ASP A 1 111 ? 16.502 -4.420 -25.472 1.00 54.88 111 ASP A CA 1
ATOM 921 C C . ASP A 1 111 ? 16.982 -3.235 -24.610 1.00 54.88 111 ASP A C 1
ATOM 923 O O . ASP A 1 111 ? 17.723 -2.363 -25.077 1.00 54.88 111 ASP A O 1
ATOM 927 N N . ASP A 1 112 ? 16.560 -3.130 -23.344 1.00 58.31 112 ASP A N 1
ATOM 928 C CA . ASP A 1 112 ? 16.957 -2.013 -22.489 1.00 58.31 112 ASP A CA 1
ATOM 929 C C . ASP A 1 112 ? 18.234 -2.344 -21.705 1.00 58.31 112 ASP A C 1
ATOM 931 O O . ASP A 1 112 ? 18.211 -3.019 -20.675 1.00 58.31 112 ASP A O 1
ATOM 935 N N . LYS A 1 113 ? 19.364 -1.758 -22.125 1.00 54.44 113 LYS A N 1
ATOM 936 C CA . LYS A 1 113 ? 20.660 -1.817 -21.412 1.00 54.44 113 LYS A CA 1
ATOM 937 C C . LYS A 1 113 ? 20.569 -1.408 -19.927 1.00 54.44 113 LYS A C 1
ATOM 939 O O . LYS A 1 113 ? 21.494 -1.658 -19.156 1.00 54.44 113 LYS A O 1
ATOM 944 N N . ARG A 1 114 ? 19.479 -0.764 -19.488 1.00 54.03 114 ARG A N 1
ATOM 945 C CA . ARG A 1 114 ? 19.208 -0.428 -18.078 1.00 54.03 114 ARG A CA 1
ATOM 946 C C . ARG A 1 114 ? 18.609 -1.582 -17.277 1.00 54.03 114 ARG A C 1
ATOM 948 O O . ARG A 1 114 ? 18.840 -1.619 -16.067 1.00 54.03 114 ARG A O 1
ATOM 955 N N . VAL A 1 115 ? 17.937 -2.541 -17.920 1.00 52.28 115 VAL A N 1
ATOM 956 C CA . VAL A 1 115 ? 17.525 -3.815 -17.301 1.00 52.28 115 VAL A CA 1
ATOM 957 C C . VAL A 1 115 ? 18.769 -4.596 -16.878 1.00 52.28 115 VAL A C 1
ATOM 959 O O . VAL A 1 115 ? 18.837 -5.046 -15.737 1.00 52.28 115 VAL A O 1
ATOM 962 N N . GLN A 1 116 ? 19.821 -4.590 -17.706 1.00 46.66 116 GLN A N 1
ATOM 963 C CA . GLN A 1 116 ? 21.136 -5.156 -17.363 1.00 46.66 116 GLN A CA 1
ATOM 964 C C . GLN A 1 116 ? 21.808 -4.453 -16.164 1.00 46.66 116 GLN A C 1
ATOM 966 O O . GLN A 1 116 ? 22.617 -5.049 -15.462 1.00 46.66 116 GLN A O 1
ATOM 971 N N . LYS A 1 117 ? 21.440 -3.194 -15.875 1.00 52.12 117 LYS A N 1
ATOM 972 C CA . LYS A 1 117 ? 21.893 -2.424 -14.697 1.00 52.12 117 LYS A CA 1
ATOM 973 C C . LYS A 1 117 ? 20.900 -2.457 -13.522 1.00 52.12 117 LYS A C 1
ATOM 975 O O . LYS A 1 117 ? 21.010 -1.642 -12.605 1.00 52.12 117 LYS A O 1
ATOM 980 N N . GLY A 1 118 ? 19.899 -3.342 -13.547 1.00 55.12 118 GLY A N 1
ATOM 981 C CA . GLY A 1 118 ? 18.910 -3.499 -12.472 1.00 55.12 118 GLY A CA 1
ATOM 982 C C . GLY A 1 118 ? 17.862 -2.379 -12.372 1.00 55.12 118 GLY A C 1
ATOM 983 O O . GLY A 1 118 ? 17.106 -2.321 -11.399 1.00 55.12 118 GLY A O 1
ATOM 984 N N . LYS A 1 119 ? 17.777 -1.479 -13.363 1.00 58.59 119 LYS A N 1
ATOM 985 C CA . LYS A 1 119 ? 16.737 -0.440 -13.454 1.00 58.59 119 LYS A CA 1
ATOM 986 C C . LYS A 1 119 ? 15.602 -0.922 -14.356 1.00 58.59 119 LYS A C 1
ATOM 988 O O . LYS A 1 119 ? 15.567 -0.633 -15.544 1.00 58.59 119 LYS A O 1
ATOM 993 N N . ILE A 1 120 ? 14.664 -1.643 -13.749 1.00 63.56 120 ILE A N 1
ATOM 994 C CA . ILE A 1 120 ? 13.500 -2.248 -14.426 1.00 63.56 120 ILE A CA 1
ATOM 995 C C . ILE A 1 120 ? 12.311 -1.258 -14.507 1.00 63.56 120 ILE A C 1
ATOM 997 O O . ILE A 1 120 ? 11.339 -1.484 -15.213 1.00 63.56 120 ILE A O 1
ATOM 1001 N N . ARG A 1 121 ? 12.374 -0.129 -13.786 1.00 72.12 121 ARG A N 1
ATOM 1002 C CA . ARG A 1 121 ? 11.252 0.806 -13.587 1.00 72.12 121 ARG A CA 1
ATOM 1003 C C . ARG A 1 121 ? 11.473 2.139 -14.312 1.00 72.12 121 ARG A C 1
ATOM 1005 O O . ARG A 1 121 ? 12.594 2.650 -14.229 1.00 72.12 121 ARG A O 1
ATOM 1012 N N . PRO A 1 122 ? 10.431 2.741 -14.919 1.00 70.88 122 PRO A N 1
ATOM 1013 C CA . PRO A 1 122 ? 10.529 4.081 -15.488 1.00 70.88 122 PRO A CA 1
ATOM 1014 C C . PRO A 1 122 ? 10.810 5.110 -14.388 1.00 70.88 122 PRO A C 1
ATOM 1016 O O . PRO A 1 122 ? 10.188 5.097 -13.323 1.00 70.88 122 PRO A O 1
ATOM 1019 N N . SER A 1 123 ? 11.760 6.007 -14.635 1.00 72.25 123 SER A N 1
ATOM 1020 C CA . SER A 1 123 ? 12.007 7.180 -13.798 1.00 72.25 123 SER A CA 1
ATOM 1021 C C . SER A 1 123 ? 11.171 8.380 -14.255 1.00 72.25 123 SER A C 1
ATOM 1023 O O . SER A 1 123 ? 10.646 8.407 -15.365 1.00 72.25 123 SER A O 1
ATOM 1025 N N . VAL A 1 124 ? 11.079 9.420 -13.420 1.00 69.56 124 VAL A N 1
ATOM 1026 C CA . VAL A 1 124 ? 10.429 10.687 -13.811 1.00 69.56 124 VAL A CA 1
ATOM 1027 C C . VAL A 1 124 ? 11.110 11.297 -15.041 1.00 69.56 124 VAL A C 1
ATOM 1029 O O . VAL A 1 124 ? 10.438 11.827 -15.917 1.00 69.56 124 VAL A O 1
ATOM 1032 N N . GLN A 1 125 ? 12.434 11.163 -15.151 1.00 68.56 125 GLN A N 1
ATOM 1033 C CA . GLN A 1 125 ? 13.173 11.605 -16.334 1.00 68.56 125 GLN A CA 1
ATOM 1034 C C . GLN A 1 125 ? 12.788 10.798 -17.578 1.00 68.56 125 GLN A C 1
ATOM 1036 O O . GLN A 1 125 ? 12.659 11.378 -18.648 1.00 68.56 125 GLN A O 1
ATOM 1041 N N . ASP A 1 126 ? 12.539 9.493 -17.443 1.00 71.25 126 ASP A N 1
ATOM 1042 C CA . ASP A 1 126 ? 12.062 8.662 -18.557 1.00 71.25 126 ASP A CA 1
ATOM 1043 C C . ASP A 1 126 ? 10.658 9.056 -19.005 1.00 71.25 126 ASP A C 1
ATOM 1045 O O . ASP A 1 126 ? 10.358 9.012 -20.195 1.00 71.25 126 ASP A O 1
ATOM 1049 N N . LEU A 1 127 ? 9.801 9.453 -18.064 1.00 69.31 127 LEU A N 1
ATOM 1050 C CA . LEU A 1 127 ? 8.451 9.905 -18.378 1.00 69.31 127 LEU A CA 1
ATOM 1051 C C . LEU A 1 127 ? 8.456 11.262 -19.098 1.00 69.31 127 LEU A C 1
ATOM 1053 O O . LEU A 1 127 ? 7.668 11.459 -20.016 1.00 69.31 127 LEU A O 1
ATOM 1057 N N . LEU A 1 128 ? 9.337 12.183 -18.694 1.00 66.12 128 LEU A N 1
ATOM 1058 C CA . LEU A 1 128 ? 9.383 13.550 -19.228 1.00 66.12 128 LEU A CA 1
ATOM 1059 C C . LEU A 1 128 ? 10.240 13.686 -20.492 1.00 66.12 128 LEU A C 1
ATOM 1061 O O . LEU A 1 128 ? 9.902 14.456 -21.384 1.00 66.12 128 LEU A O 1
ATOM 1065 N N . PHE A 1 129 ? 11.347 12.947 -20.572 1.00 68.94 129 PHE A N 1
ATOM 1066 C CA . PHE A 1 129 ? 12.384 13.129 -21.594 1.00 68.94 129 PHE A CA 1
ATOM 1067 C C . PHE A 1 129 ? 12.749 11.831 -22.326 1.00 68.94 129 PHE A C 1
ATOM 1069 O O . PHE A 1 129 ? 13.664 11.825 -23.144 1.00 68.94 129 PHE A O 1
ATOM 1076 N N . GLY A 1 130 ? 12.050 10.720 -22.070 1.00 62.00 130 GLY A N 1
ATOM 1077 C CA . GLY A 1 130 ? 12.389 9.391 -22.596 1.00 62.00 130 GLY A CA 1
ATOM 1078 C C . GLY A 1 130 ? 12.144 9.166 -24.092 1.00 62.00 130 GLY A C 1
ATOM 1079 O O . GLY A 1 130 ? 12.011 8.014 -24.503 1.00 62.00 130 GLY A O 1
ATOM 1080 N N . GLY A 1 131 ? 12.046 10.225 -24.903 1.00 60.06 131 GLY A N 1
ATOM 1081 C CA . GLY A 1 131 ? 12.107 10.140 -26.368 1.00 60.06 131 GLY A CA 1
ATOM 1082 C C . GLY A 1 131 ? 11.034 9.267 -27.026 1.00 60.06 131 GLY A C 1
ATOM 1083 O O . GLY A 1 131 ? 11.305 8.631 -28.036 1.00 60.06 131 GLY A O 1
ATOM 1084 N N . GLY A 1 132 ? 9.832 9.180 -26.445 1.00 59.59 132 GLY A N 1
ATOM 1085 C CA . GLY A 1 132 ? 8.737 8.380 -27.010 1.00 59.59 132 GLY A CA 1
ATOM 1086 C C . GLY A 1 132 ? 8.827 6.874 -26.737 1.00 59.59 132 GLY A C 1
ATOM 1087 O O . GLY A 1 132 ? 8.055 6.107 -27.316 1.00 59.59 132 GLY A O 1
ATOM 1088 N N . LYS A 1 133 ? 9.718 6.429 -25.838 1.00 67.19 133 LYS A N 1
ATOM 1089 C CA . LYS A 1 133 ? 9.758 5.029 -25.402 1.00 67.19 133 LYS A CA 1
ATOM 1090 C C . LYS A 1 133 ? 8.412 4.612 -24.799 1.00 67.19 133 LYS A C 1
ATOM 1092 O O . LYS A 1 133 ? 7.947 5.196 -23.819 1.00 67.19 133 LYS A O 1
ATOM 1097 N N . LYS A 1 134 ? 7.806 3.563 -25.361 1.00 69.12 134 LYS A N 1
ATOM 1098 C CA . LYS A 1 134 ? 6.593 2.950 -24.811 1.00 69.12 134 LYS A CA 1
ATOM 1099 C C . LYS A 1 134 ? 6.959 2.112 -23.591 1.00 69.12 134 LYS A C 1
ATOM 1101 O O . LYS A 1 134 ? 7.775 1.197 -23.676 1.00 69.12 134 LYS A O 1
ATOM 1106 N N . TRP A 1 135 ? 6.349 2.442 -22.460 1.00 72.62 135 TRP A N 1
ATOM 1107 C CA . TRP A 1 135 ? 6.449 1.660 -21.237 1.00 72.62 135 TRP A CA 1
ATOM 1108 C C . TRP A 1 135 ? 5.177 0.846 -21.069 1.00 72.62 135 TRP A C 1
ATOM 1110 O O . TRP A 1 135 ? 4.078 1.396 -21.041 1.00 72.62 135 TRP A O 1
ATOM 1120 N N . HIS A 1 136 ? 5.342 -0.464 -20.938 1.00 76.00 136 HIS A N 1
ATOM 1121 C CA . HIS A 1 136 ? 4.270 -1.352 -20.525 1.00 76.00 136 HIS A CA 1
ATOM 1122 C C . HIS A 1 136 ? 4.382 -1.527 -19.015 1.00 76.00 136 HIS A C 1
ATOM 1124 O O . HIS A 1 136 ? 5.449 -1.856 -18.510 1.00 76.00 136 HIS A O 1
ATOM 1130 N N . VAL A 1 137 ? 3.305 -1.250 -18.288 1.00 83.19 137 VAL A N 1
ATOM 1131 C CA . VAL A 1 137 ? 3.219 -1.483 -16.844 1.00 83.19 137 VAL A CA 1
ATOM 1132 C C . VAL A 1 137 ? 1.995 -2.345 -16.624 1.00 83.19 137 VAL A C 1
ATOM 1134 O O . VAL A 1 137 ? 0.904 -1.997 -17.070 1.00 83.19 137 VAL A O 1
ATOM 1137 N N . HIS A 1 138 ? 2.186 -3.478 -15.962 1.00 87.62 138 HIS A N 1
ATOM 1138 C CA . HIS A 1 138 ? 1.095 -4.368 -15.611 1.00 87.62 138 HIS A CA 1
ATOM 1139 C C . HIS A 1 138 ? 0.709 -4.074 -14.169 1.00 87.62 138 HIS A C 1
ATOM 1141 O O . HIS A 1 138 ? 1.569 -4.004 -13.290 1.00 87.62 138 HIS A O 1
ATOM 1147 N N . VAL A 1 139 ? -0.582 -3.892 -13.922 1.00 91.94 139 VAL A N 1
ATOM 1148 C CA . VAL A 1 139 ? -1.116 -3.678 -12.579 1.00 91.94 139 VAL A CA 1
ATOM 1149 C C . VAL A 1 139 ? -2.164 -4.746 -12.344 1.00 91.94 139 VAL A C 1
ATOM 1151 O O . VAL A 1 139 ? -3.183 -4.776 -13.026 1.00 91.94 139 VAL A O 1
ATOM 1154 N N . HIS A 1 140 ? -1.893 -5.635 -11.399 1.00 94.31 140 HIS A N 1
ATOM 1155 C CA . HIS A 1 140 ? -2.898 -6.537 -10.870 1.00 94.31 140 HIS A CA 1
ATOM 1156 C C . HIS A 1 140 ? -3.653 -5.809 -9.762 1.00 94.31 140 HIS A C 1
ATOM 1158 O O . HIS A 1 140 ? -3.035 -5.291 -8.825 1.00 94.31 140 HIS A O 1
ATOM 1164 N N . VAL A 1 141 ? -4.977 -5.773 -9.885 1.00 93.44 141 VAL A N 1
ATOM 1165 C CA . VAL A 1 141 ? -5.885 -5.085 -8.966 1.00 93.44 141 VAL A CA 1
ATOM 1166 C C . VAL A 1 141 ? -6.864 -6.104 -8.410 1.00 93.44 141 VAL A C 1
ATOM 1168 O O . VAL A 1 141 ? -7.495 -6.832 -9.170 1.00 93.44 141 VAL A O 1
ATOM 1171 N N . ARG A 1 142 ? -7.017 -6.126 -7.090 1.00 94.12 142 ARG A N 1
ATOM 1172 C CA . ARG A 1 142 ? -8.064 -6.878 -6.398 1.00 94.12 142 ARG A CA 1
ATOM 1173 C C . ARG A 1 142 ? -8.718 -5.970 -5.367 1.00 94.12 142 ARG A C 1
ATOM 1175 O O . ARG A 1 142 ? -8.022 -5.235 -4.678 1.00 94.12 142 ARG A O 1
ATOM 1182 N N . VAL A 1 143 ? -10.037 -6.033 -5.240 1.00 95.06 143 VAL A N 1
ATOM 1183 C CA . VAL A 1 143 ? -10.766 -5.355 -4.160 1.00 95.06 143 VAL A CA 1
AT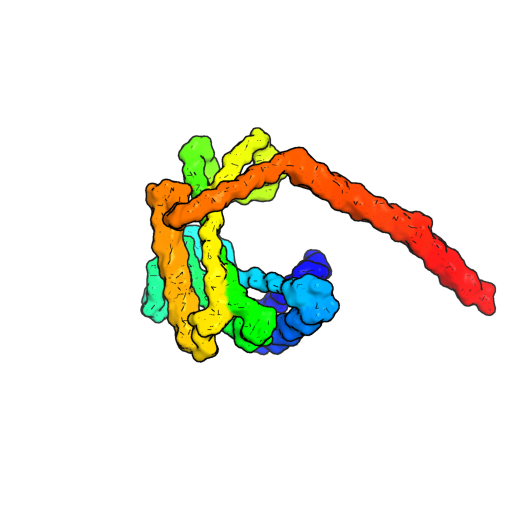OM 1184 C C . VAL A 1 143 ? -11.143 -6.403 -3.124 1.00 95.06 143 VAL A C 1
ATOM 1186 O O . VAL A 1 143 ? -11.731 -7.419 -3.480 1.00 95.06 143 VAL A O 1
ATOM 1189 N N . ILE A 1 144 ? -10.775 -6.169 -1.868 1.00 96.31 144 ILE A N 1
ATOM 1190 C CA . ILE A 1 144 ? -11.098 -7.040 -0.737 1.00 96.31 144 ILE A CA 1
ATOM 1191 C C . ILE A 1 144 ? -12.107 -6.289 0.137 1.00 96.31 144 ILE A C 1
ATOM 1193 O O . ILE A 1 144 ? -11.734 -5.269 0.725 1.00 96.31 14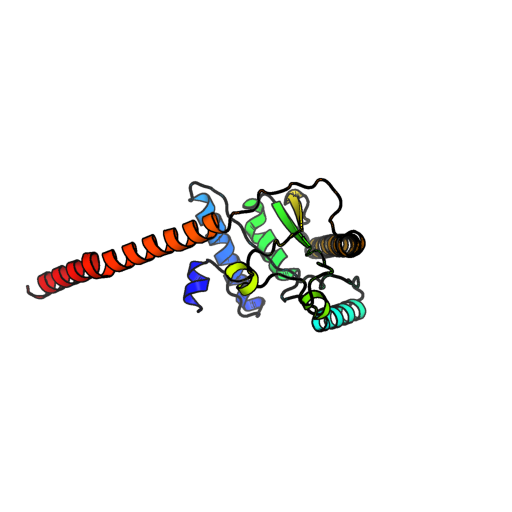4 ILE A O 1
ATOM 1197 N N . PRO A 1 145 ? -13.375 -6.725 0.214 1.00 96.75 145 PRO A N 1
ATOM 1198 C CA . PRO A 1 145 ? -14.370 -6.104 1.083 1.00 96.75 145 PRO A CA 1
ATOM 1199 C C . PRO A 1 145 ? -13.904 -6.073 2.540 1.00 96.75 145 PRO A C 1
ATOM 1201 O O . PRO A 1 145 ? -13.361 -7.056 3.043 1.00 96.75 145 PRO A O 1
ATOM 1204 N N . VAL A 1 146 ? -14.163 -4.977 3.261 1.00 95.06 146 VAL A N 1
ATOM 1205 C CA . VAL A 1 146 ? -13.731 -4.854 4.671 1.00 95.06 146 VAL A CA 1
ATOM 1206 C C . VAL A 1 146 ? -14.313 -5.954 5.563 1.00 95.06 146 VAL A C 1
ATOM 1208 O O . VAL A 1 146 ? -13.667 -6.378 6.520 1.00 95.06 146 VAL A O 1
ATOM 1211 N N . LYS A 1 147 ? -15.500 -6.461 5.215 1.00 93.75 147 LYS A N 1
ATOM 1212 C CA . LYS A 1 147 ? -16.186 -7.558 5.916 1.00 93.75 147 LYS A CA 1
ATOM 1213 C C . LYS A 1 147 ? -15.422 -8.887 5.875 1.00 93.75 147 LYS A C 1
ATOM 1215 O O . LYS A 1 147 ? -15.648 -9.729 6.733 1.00 93.75 147 LYS A O 1
ATOM 1220 N N . GLU A 1 148 ? -14.542 -9.082 4.893 1.00 94.50 148 GLU A N 1
ATOM 1221 C CA . GLU A 1 148 ? -13.720 -10.294 4.760 1.00 94.50 148 GLU A CA 1
ATOM 1222 C C . GLU A 1 148 ? -12.404 -10.205 5.545 1.00 94.50 148 GLU A C 1
ATOM 1224 O O . GLU A 1 148 ? -11.691 -11.199 5.686 1.00 94.50 148 GLU A O 1
ATOM 1229 N N . ILE A 1 149 ? -12.057 -9.018 6.050 1.00 95.31 149 ILE A N 1
ATOM 1230 C CA . ILE A 1 149 ? -10.833 -8.800 6.817 1.00 95.31 149 ILE A CA 1
ATOM 1231 C C . ILE A 1 149 ? -11.156 -9.034 8.298 1.00 95.31 149 ILE A C 1
ATOM 1233 O O . ILE A 1 149 ? -12.119 -8.444 8.791 1.00 95.31 149 ILE A O 1
ATOM 1237 N N . PRO A 1 150 ? -10.381 -9.852 9.033 1.00 95.12 150 PRO A N 1
ATOM 1238 C CA . PRO A 1 150 ? -10.639 -10.127 10.448 1.00 95.12 150 PRO A CA 1
ATOM 1239 C C . PRO A 1 150 ? -10.431 -8.893 11.342 1.00 95.12 150 PRO A C 1
ATOM 1241 O O . PRO A 1 150 ? -9.834 -7.899 10.929 1.00 95.12 150 PRO A O 1
ATOM 1244 N N . GLU A 1 151 ? -10.954 -8.917 12.570 1.00 90.75 151 GLU A N 1
ATOM 1245 C CA . GLU A 1 151 ? -10.798 -7.811 13.537 1.00 90.75 151 GLU A CA 1
ATOM 1246 C C . GLU A 1 151 ? -9.637 -8.024 14.509 1.00 90.75 151 GLU A C 1
ATOM 1248 O O . GLU A 1 151 ? -8.929 -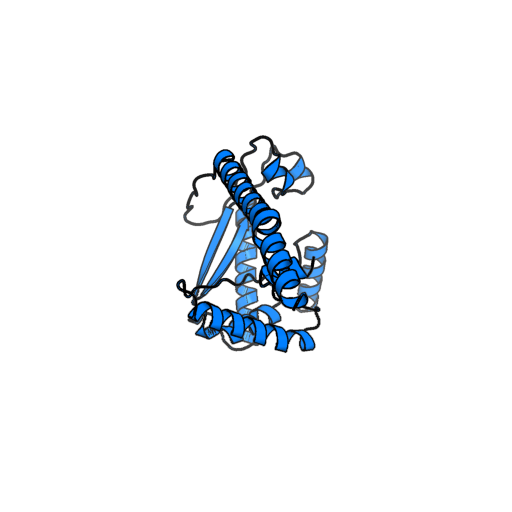7.078 14.866 1.00 90.75 151 GLU A O 1
ATOM 1253 N N . GLU A 1 152 ? -9.438 -9.279 14.907 1.00 92.31 152 GLU A N 1
ATOM 1254 C CA . GLU A 1 152 ? -8.446 -9.659 15.899 1.00 92.31 152 GLU A CA 1
ATOM 1255 C C . GLU A 1 152 ? -7.021 -9.449 15.391 1.00 92.31 152 GLU A C 1
ATOM 1257 O O . GLU A 1 152 ? -6.695 -9.743 14.241 1.00 92.31 152 GLU A O 1
ATOM 1262 N N . THR A 1 153 ? -6.150 -8.954 16.272 1.00 89.94 153 THR A N 1
ATOM 1263 C CA . THR A 1 153 ? -4.785 -8.532 15.908 1.00 89.94 153 THR A CA 1
ATOM 1264 C C . THR A 1 153 ? -3.981 -9.646 15.246 1.00 89.94 153 THR A C 1
ATOM 1266 O O . THR A 1 153 ? -3.347 -9.423 14.214 1.00 89.94 153 THR A O 1
ATOM 1269 N N . GLU A 1 154 ? -4.021 -10.840 15.830 1.00 91.94 154 GLU A N 1
ATOM 1270 C CA . GLU A 1 154 ? -3.292 -12.010 15.336 1.00 91.94 154 GLU A CA 1
ATOM 1271 C C . GLU A 1 154 ? -3.866 -12.485 13.996 1.00 91.94 154 GLU A C 1
ATOM 1273 O O . GLU A 1 154 ? -3.127 -12.686 13.035 1.00 91.94 154 GLU A O 1
ATOM 1278 N N . ALA A 1 155 ? -5.194 -12.517 13.870 1.00 94.31 155 ALA A N 1
ATOM 1279 C CA . ALA A 1 155 ? -5.860 -12.898 12.629 1.00 94.31 155 ALA A CA 1
ATOM 1280 C C . ALA A 1 155 ? -5.586 -11.906 11.481 1.00 94.31 155 ALA A C 1
ATOM 1282 O O . ALA A 1 155 ? -5.407 -12.318 10.335 1.00 94.31 155 ALA A O 1
ATOM 1283 N N . VAL A 1 156 ? -5.510 -10.597 11.760 1.00 94.56 156 VAL A N 1
ATOM 1284 C CA . VAL A 1 156 ? -5.124 -9.576 10.763 1.00 94.56 156 VAL A CA 1
ATOM 1285 C C . VAL A 1 156 ? -3.676 -9.761 10.320 1.00 94.56 156 VAL A C 1
ATOM 1287 O O . VAL A 1 156 ? -3.361 -9.564 9.143 1.00 94.56 156 VAL A O 1
ATOM 1290 N N . GLN A 1 157 ? -2.790 -10.136 11.243 1.00 93.56 157 GLN A N 1
ATOM 1291 C CA . GLN A 1 157 ? -1.402 -10.448 10.926 1.00 93.56 157 GLN A CA 1
ATOM 1292 C C . GLN A 1 157 ? -1.308 -11.644 9.973 1.00 93.56 157 GLN A C 1
ATOM 1294 O O . GLN A 1 157 ? -0.661 -11.526 8.930 1.00 93.56 157 GLN A O 1
ATOM 1299 N N . ASP A 1 158 ? -1.996 -12.742 10.273 1.00 94.94 158 ASP A N 1
ATOM 1300 C CA . ASP A 1 158 ? -1.999 -13.939 9.426 1.00 94.94 158 ASP A CA 1
ATOM 1301 C C . ASP A 1 158 ? -2.628 -13.665 8.056 1.00 94.94 158 ASP A C 1
ATOM 1303 O O . ASP A 1 158 ? -2.084 -14.052 7.017 1.00 94.94 158 ASP A O 1
ATOM 1307 N N . TRP A 1 159 ? -3.729 -12.910 8.030 1.00 96.31 159 TRP A N 1
ATOM 1308 C CA . TRP A 1 159 ? -4.363 -12.456 6.795 1.00 96.31 159 TRP A CA 1
ATOM 1309 C C . TRP A 1 159 ? -3.402 -11.630 5.929 1.00 96.31 159 TRP A C 1
ATOM 1311 O O . TRP A 1 159 ? -3.244 -11.908 4.740 1.00 96.31 159 TRP A O 1
ATOM 1321 N N . MET A 1 160 ? -2.701 -10.654 6.516 1.00 95.94 160 MET A N 1
ATOM 1322 C CA . MET A 1 160 ? -1.738 -9.816 5.794 1.00 95.94 160 MET A CA 1
ATOM 1323 C C . MET A 1 160 ? -0.567 -10.647 5.255 1.00 95.94 160 MET A C 1
ATOM 1325 O O . MET A 1 160 ? -0.129 -10.440 4.123 1.00 95.94 160 MET A O 1
ATOM 1329 N N . MET A 1 161 ? -0.070 -11.605 6.042 1.00 96.06 161 MET A N 1
ATOM 1330 C CA . MET A 1 161 ? 0.986 -12.521 5.608 1.00 96.06 161 MET A CA 1
ATOM 1331 C C . MET A 1 161 ? 0.539 -13.364 4.411 1.00 96.06 161 MET A C 1
ATOM 1333 O O . MET A 1 161 ? 1.286 -13.467 3.438 1.00 96.06 161 MET A O 1
ATOM 1337 N N . LYS A 1 162 ? -0.694 -13.886 4.428 1.00 96.62 162 LYS A N 1
ATOM 1338 C CA . LYS A 1 162 ? -1.277 -14.637 3.307 1.00 96.62 162 LYS A CA 1
ATOM 1339 C C . LYS A 1 162 ? -1.430 -13.777 2.050 1.00 96.62 162 LYS A C 1
ATOM 1341 O O . LYS A 1 162 ? -1.043 -14.207 0.965 1.00 96.62 162 LYS A O 1
ATOM 1346 N N . VAL A 1 163 ? -1.916 -12.541 2.185 1.00 96.56 163 VAL A N 1
ATOM 1347 C CA . VAL A 1 163 ? -1.995 -11.586 1.063 1.00 96.56 163 VAL A CA 1
ATOM 1348 C C . VAL A 1 163 ? -0.610 -11.356 0.449 1.00 96.56 163 VAL A C 1
ATOM 1350 O O . VAL A 1 163 ? -0.462 -11.355 -0.773 1.00 96.56 163 VAL A O 1
ATOM 1353 N N . PHE A 1 164 ? 0.429 -11.200 1.273 1.00 96.94 164 PHE A N 1
ATOM 1354 C CA . PHE A 1 164 ? 1.801 -11.013 0.791 1.00 96.94 164 PHE A CA 1
ATOM 1355 C C . PHE A 1 164 ? 2.403 -12.276 0.166 1.00 96.94 164 PHE A C 1
ATOM 1357 O O . PHE A 1 164 ? 3.160 -12.172 -0.799 1.00 96.94 164 PHE A O 1
ATOM 1364 N N . GLU A 1 165 ? 2.027 -13.460 0.639 1.00 97.25 165 GLU A N 1
ATOM 1365 C CA . GLU A 1 165 ? 2.398 -14.728 0.010 1.00 97.25 165 GLU A CA 1
ATOM 1366 C C . GLU A 1 165 ? 1.803 -14.858 -1.399 1.00 97.25 165 GLU A C 1
ATOM 1368 O O . GLU A 1 165 ? 2.499 -15.223 -2.349 1.00 97.25 165 GLU A O 1
ATOM 1373 N N . GLU A 1 166 ? 0.530 -14.500 -1.567 1.00 96.38 166 GLU A N 1
ATOM 1374 C CA . GLU A 1 166 ? -0.121 -14.470 -2.877 1.00 96.38 166 GLU A CA 1
ATOM 1375 C C . GLU A 1 166 ? 0.562 -13.471 -3.817 1.00 96.38 166 GLU A C 1
ATOM 1377 O O . GLU A 1 166 ? 0.823 -13.798 -4.976 1.00 96.38 166 GLU A O 1
ATOM 1382 N N . LYS A 1 167 ? 0.932 -12.283 -3.319 1.00 96.62 167 LYS A N 1
ATOM 1383 C CA . LYS A 1 167 ? 1.723 -11.302 -4.083 1.00 96.62 167 LYS A CA 1
ATOM 1384 C C . LYS A 1 167 ? 3.076 -11.855 -4.512 1.00 96.62 167 LYS A C 1
ATOM 1386 O O . LYS A 1 167 ? 3.507 -11.603 -5.637 1.00 96.62 167 LYS A O 1
ATOM 1391 N N . ASP A 1 168 ? 3.752 -12.595 -3.638 1.00 96.62 168 ASP A N 1
ATOM 1392 C CA . ASP A 1 168 ? 5.050 -13.196 -3.932 1.00 96.62 168 ASP A CA 1
ATOM 1393 C C . ASP A 1 168 ? 4.950 -14.231 -5.063 1.00 96.62 168 ASP A C 1
ATOM 1395 O O . ASP A 1 168 ? 5.721 -14.188 -6.029 1.00 96.62 168 ASP A O 1
ATOM 1399 N N . LYS A 1 169 ? 3.930 -15.096 -5.007 1.00 96.31 169 LYS A N 1
ATOM 1400 C CA . LYS A 1 169 ? 3.613 -16.063 -6.071 1.00 96.31 169 LYS A CA 1
ATOM 1401 C C . LYS A 1 169 ? 3.243 -15.356 -7.373 1.00 96.31 169 LYS A C 1
ATOM 1403 O O . LYS A 1 169 ? 3.746 -15.711 -8.437 1.00 96.31 169 LYS A O 1
ATOM 1408 N N . LEU A 1 170 ? 2.429 -14.307 -7.287 1.00 95.56 170 LEU A N 1
ATOM 1409 C CA . LEU A 1 170 ? 1.997 -13.509 -8.431 1.00 95.56 170 LEU A CA 1
ATOM 1410 C C . LEU A 1 170 ? 3.181 -12.830 -9.141 1.00 95.56 170 LEU A C 1
ATOM 1412 O O . LEU A 1 170 ? 3.260 -12.831 -10.369 1.00 95.56 170 LEU A O 1
ATOM 1416 N N . LEU A 1 171 ? 4.131 -12.280 -8.381 1.00 94.25 171 LEU A N 1
ATOM 1417 C CA . LEU A 1 171 ? 5.352 -11.685 -8.929 1.00 94.25 171 LEU A CA 1
ATOM 1418 C C . LEU A 1 171 ? 6.313 -12.738 -9.488 1.00 94.25 171 LEU A C 1
ATOM 1420 O O . LEU A 1 171 ? 6.985 -12.471 -10.483 1.00 94.25 171 LEU A O 1
ATOM 1424 N N . THR A 1 172 ? 6.357 -13.931 -8.895 1.00 94.25 172 THR A N 1
ATOM 1425 C CA . THR A 1 172 ? 7.103 -15.072 -9.446 1.00 94.25 172 THR A CA 1
ATOM 1426 C C . THR A 1 172 ? 6.550 -15.471 -10.811 1.00 94.25 172 THR A C 1
ATOM 1428 O O . THR A 1 172 ? 7.306 -15.532 -11.780 1.00 94.25 172 THR A O 1
ATOM 1431 N N . HIS A 1 173 ? 5.229 -15.634 -10.919 1.00 93.56 173 HIS A N 1
ATOM 1432 C CA . HIS A 1 173 ? 4.561 -15.895 -12.193 1.00 93.56 173 HIS A CA 1
ATOM 1433 C C . HIS A 1 173 ? 4.855 -14.790 -13.211 1.00 93.56 173 HIS A C 1
ATOM 1435 O O . HIS A 1 173 ? 5.222 -15.080 -14.347 1.00 93.56 173 HIS A O 1
ATOM 1441 N N . PHE A 1 174 ? 4.742 -13.523 -12.804 1.00 92.12 174 PHE A N 1
ATOM 1442 C CA . PHE A 1 174 ? 5.020 -12.382 -13.674 1.00 92.12 174 PHE A CA 1
ATOM 1443 C C . PHE A 1 174 ? 6.453 -12.397 -14.217 1.00 92.12 174 PHE A C 1
ATOM 1445 O O . PHE A 1 174 ? 6.663 -12.136 -15.396 1.00 92.12 174 PHE A O 1
ATOM 1452 N N . LYS A 1 175 ? 7.446 -12.724 -13.382 1.00 88.25 175 LYS A N 1
ATOM 1453 C CA . LYS A 1 175 ? 8.848 -12.832 -13.814 1.00 88.25 175 LYS A CA 1
ATOM 1454 C C . LYS A 1 175 ? 9.072 -13.952 -14.832 1.00 88.25 175 LYS A C 1
ATOM 1456 O O . LYS A 1 175 ? 9.958 -13.812 -15.664 1.00 88.25 175 LYS A O 1
ATOM 1461 N N . GLN A 1 176 ? 8.300 -15.035 -14.755 1.00 88.94 176 GLN A N 1
ATOM 1462 C CA . GLN A 1 176 ? 8.409 -16.180 -15.663 1.00 88.94 176 GLN A CA 1
ATOM 1463 C C . GLN A 1 176 ? 7.669 -15.959 -16.990 1.00 88.94 176 GLN A C 1
ATOM 1465 O O . GLN A 1 176 ? 8.177 -16.343 -18.036 1.00 88.94 176 GLN A O 1
ATOM 1470 N N . HIS A 1 177 ? 6.492 -15.329 -16.955 1.00 88.81 177 HIS A N 1
ATOM 1471 C CA . HIS A 1 177 ? 5.592 -15.234 -18.115 1.00 88.81 177 HIS A CA 1
ATOM 1472 C C . HIS A 1 177 ? 5.537 -13.830 -18.739 1.00 88.81 177 HIS A C 1
ATOM 1474 O O . HIS A 1 177 ? 4.960 -13.643 -19.804 1.00 88.81 177 HIS A O 1
ATOM 1480 N N . GLY A 1 178 ? 6.078 -12.809 -18.068 1.00 86.44 178 GLY A N 1
ATOM 1481 C CA . GLY A 1 178 ? 6.031 -11.412 -18.513 1.00 86.44 178 GLY A CA 1
ATOM 1482 C C . GLY A 1 178 ? 4.680 -10.711 -18.310 1.00 86.44 178 GLY A C 1
ATOM 1483 O O . GLY A 1 178 ? 4.563 -9.521 -18.602 1.00 86.44 178 GLY A O 1
ATOM 1484 N N . HIS A 1 179 ? 3.664 -11.406 -17.788 1.00 87.38 179 HIS A N 1
ATOM 1485 C CA . HIS A 1 179 ? 2.348 -10.848 -17.474 1.00 87.38 179 HIS A CA 1
ATOM 1486 C C . HIS A 1 179 ? 1.725 -11.499 -16.227 1.00 87.38 179 HIS A C 1
ATOM 1488 O O . HIS A 1 179 ? 2.145 -12.563 -15.763 1.00 87.38 179 HIS A O 1
ATOM 1494 N N . PHE A 1 180 ? 0.716 -10.835 -15.656 1.00 91.31 180 PHE A N 1
ATOM 1495 C CA . PHE A 1 180 ? -0.097 -11.404 -14.581 1.00 91.31 180 PHE A CA 1
ATOM 1496 C C . PHE A 1 180 ? -1.147 -12.375 -15.150 1.00 91.31 180 PHE A C 1
ATOM 1498 O O . PHE A 1 180 ? -1.559 -12.198 -16.301 1.00 91.31 180 PHE A O 1
ATOM 1505 N N . PRO A 1 181 ? -1.567 -13.396 -14.383 1.00 90.25 181 PRO A N 1
ATOM 1506 C CA . PRO A 1 181 ? -2.691 -14.253 -14.748 1.00 90.25 181 PRO A CA 1
ATOM 1507 C C . PRO A 1 181 ? -4.017 -13.470 -14.738 1.00 90.25 181 PRO A C 1
ATOM 1509 O O . PRO A 1 181 ? -4.149 -12.484 -14.012 1.00 90.25 181 PRO A O 1
ATOM 1512 N N . GLY A 1 182 ? -5.001 -13.939 -15.511 1.00 86.75 182 GLY A N 1
ATOM 1513 C CA . GLY A 1 182 ? -6.356 -13.372 -15.567 1.00 86.75 182 GLY A CA 1
ATOM 1514 C C . GLY A 1 182 ? -6.630 -12.472 -16.777 1.00 86.75 182 GLY A C 1
ATOM 1515 O O . GLY A 1 182 ? -5.829 -12.380 -17.709 1.00 86.75 182 GLY A O 1
ATOM 1516 N N . GLU A 1 183 ? -7.799 -11.828 -16.771 1.00 83.62 183 GLU A N 1
ATOM 1517 C CA . GLU A 1 183 ? -8.225 -10.929 -17.846 1.00 83.62 183 GLU A CA 1
ATOM 1518 C C . GLU A 1 183 ? -7.413 -9.631 -17.867 1.00 83.62 183 GLU A C 1
ATOM 1520 O O . GLU A 1 183 ? -7.138 -9.011 -16.837 1.00 83.62 183 GLU A O 1
ATOM 1525 N N . VAL A 1 184 ? -7.058 -9.185 -19.072 1.00 83.56 184 VAL A N 1
ATOM 1526 C CA . VAL A 1 184 ? -6.260 -7.974 -19.270 1.00 83.56 184 VAL A CA 1
ATOM 1527 C C . VAL A 1 184 ? -7.142 -6.842 -19.776 1.00 83.56 184 VAL A C 1
ATOM 1529 O O . VAL A 1 184 ? -7.527 -6.804 -20.944 1.00 83.56 184 VAL A O 1
ATOM 1532 N N . TYR A 1 185 ? -7.361 -5.847 -18.921 1.00 83.06 185 TYR A N 1
ATOM 1533 C CA . TYR A 1 185 ? -7.983 -4.587 -19.313 1.00 83.06 185 TYR A CA 1
ATOM 1534 C C . TYR A 1 185 ? -6.914 -3.629 -19.846 1.00 83.06 185 TYR A C 1
ATOM 1536 O O . TYR A 1 185 ? -6.129 -3.046 -19.094 1.00 83.06 185 TYR A O 1
ATOM 1544 N N . LYS A 1 186 ? -6.855 -3.473 -21.173 1.00 78.94 186 LYS A N 1
ATOM 1545 C CA . LYS A 1 186 ? -5.914 -2.547 -21.816 1.00 78.94 186 LYS A CA 1
ATOM 1546 C C . LYS A 1 186 ? -6.430 -1.116 -21.698 1.00 78.94 186 LYS A C 1
ATOM 1548 O O . LYS A 1 186 ? -7.351 -0.718 -22.406 1.00 78.94 186 LYS A O 1
ATOM 1553 N N . TYR A 1 187 ? -5.796 -0.321 -20.844 1.00 73.19 187 TYR A N 1
ATOM 1554 C CA . TYR A 1 187 ? -6.034 1.118 -20.821 1.00 73.19 187 TYR A CA 1
ATOM 1555 C C . TYR A 1 187 ? -5.441 1.790 -22.060 1.00 73.19 187 TYR A C 1
ATOM 1557 O O . TYR A 1 187 ? -4.319 1.489 -22.480 1.00 73.19 187 TYR A O 1
ATOM 1565 N N . LYS A 1 188 ? -6.195 2.729 -22.641 1.00 71.94 188 LYS A N 1
ATOM 1566 C CA . LYS A 1 188 ? -5.713 3.552 -23.752 1.00 71.94 188 LYS A CA 1
ATOM 1567 C C . LYS A 1 188 ? -4.515 4.369 -23.269 1.00 71.94 188 LYS A C 1
ATOM 1569 O O . LYS A 1 188 ? -4.591 5.039 -22.241 1.00 71.94 188 LYS A O 1
ATOM 1574 N N . SER A 1 189 ? -3.413 4.311 -24.012 1.00 68.69 189 SER A N 1
ATOM 1575 C CA . SER A 1 189 ? -2.223 5.104 -23.709 1.00 68.69 189 SER A CA 1
ATOM 1576 C C . SER A 1 189 ? -2.587 6.587 -23.663 1.00 68.69 189 SER A C 1
ATOM 1578 O O . SER A 1 189 ? -3.152 7.109 -24.628 1.00 68.69 189 SER A O 1
ATOM 1580 N N . ILE A 1 190 ? -2.239 7.262 -22.569 1.00 68.06 190 ILE A N 1
ATOM 1581 C CA . ILE A 1 190 ? -2.372 8.715 -22.474 1.00 68.06 190 ILE A CA 1
ATOM 1582 C C . ILE A 1 190 ? -1.348 9.323 -23.433 1.00 68.06 190 ILE A C 1
ATOM 1584 O O . ILE A 1 190 ? -0.158 9.015 -23.359 1.00 68.06 190 ILE A O 1
ATOM 1588 N N . SER A 1 191 ? -1.812 10.149 -24.370 1.00 72.94 191 SER A N 1
ATOM 1589 C CA . SER A 1 191 ? -0.920 10.801 -25.329 1.00 72.94 191 SER A CA 1
ATOM 1590 C C . SER A 1 191 ? -0.014 11.798 -24.608 1.00 72.94 191 SER A C 1
ATOM 1592 O O . SER A 1 191 ? -0.476 12.542 -23.743 1.00 72.94 191 SER A O 1
ATOM 1594 N N . MET A 1 192 ? 1.260 11.880 -25.004 1.00 71.94 192 MET A N 1
ATOM 1595 C CA . MET A 1 192 ? 2.187 12.895 -24.484 1.00 71.94 192 MET A CA 1
ATOM 1596 C C . MET A 1 192 ? 1.631 14.312 -24.675 1.00 71.94 192 MET A C 1
ATOM 1598 O O . MET A 1 192 ? 1.780 15.156 -23.799 1.00 71.94 192 MET A O 1
ATOM 1602 N N . PHE A 1 193 ? 0.910 14.551 -25.776 1.00 78.06 193 PHE A N 1
ATOM 1603 C CA . PHE A 1 193 ? 0.217 15.816 -26.003 1.00 78.06 193 PHE A CA 1
ATOM 1604 C C . PHE A 1 193 ? -0.819 16.103 -24.912 1.00 78.06 193 PHE A C 1
ATOM 1606 O O . PHE A 1 193 ? -0.878 17.219 -24.423 1.00 78.06 193 PHE A O 1
ATOM 1613 N N . GLN A 1 194 ? -1.593 15.102 -24.480 1.00 74.88 194 GLN A N 1
ATOM 1614 C CA . GLN A 1 194 ? -2.573 15.268 -23.400 1.00 74.88 194 GLN A CA 1
ATOM 1615 C C . GLN A 1 194 ? -1.887 15.535 -22.056 1.00 74.88 194 GLN A C 1
ATOM 1617 O O . GLN A 1 194 ? -2.351 16.376 -21.292 1.00 74.88 194 GLN A O 1
ATOM 1622 N N . VAL A 1 195 ? -0.766 14.860 -21.775 1.00 78.19 195 VAL A N 1
ATOM 1623 C CA . VAL A 1 195 ? 0.026 15.107 -20.559 1.00 78.19 195 VAL A CA 1
ATOM 1624 C C . VAL A 1 195 ? 0.568 16.535 -20.551 1.00 78.19 195 VAL A C 1
ATOM 1626 O O . VAL A 1 195 ? 0.391 17.246 -19.564 1.00 78.19 195 VAL A O 1
ATOM 1629 N N . LEU A 1 196 ? 1.183 16.972 -21.652 1.00 81.00 196 LEU A N 1
ATOM 1630 C CA . LEU A 1 196 ? 1.738 18.317 -21.787 1.00 81.00 196 LEU A CA 1
ATOM 1631 C C . LEU A 1 196 ? 0.642 19.384 -21.777 1.00 81.00 196 LEU A C 1
ATOM 1633 O O . LEU A 1 196 ? 0.772 20.361 -21.052 1.00 81.00 196 LEU A O 1
ATOM 1637 N N . ALA A 1 197 ? -0.455 19.188 -22.509 1.00 81.62 197 ALA A N 1
ATOM 1638 C CA . ALA A 1 197 ? -1.589 20.107 -22.519 1.00 81.62 197 ALA A CA 1
ATOM 1639 C C . ALA A 1 197 ? -2.182 20.280 -21.115 1.00 81.62 197 ALA A C 1
ATOM 1641 O O . ALA A 1 197 ? -2.416 21.409 -20.693 1.00 81.62 197 ALA A O 1
ATOM 1642 N N . ASN A 1 198 ? -2.338 19.191 -20.355 1.00 80.94 198 ASN A N 1
ATOM 1643 C CA . ASN A 1 198 ? -2.761 19.273 -18.959 1.00 80.94 198 ASN A CA 1
ATOM 1644 C C . ASN A 1 198 ? -1.722 20.011 -18.106 1.00 80.94 198 ASN A C 1
ATOM 1646 O O . ASN A 1 198 ? -2.083 20.911 -17.356 1.00 80.94 198 ASN A O 1
ATOM 1650 N N . PHE A 1 199 ? -0.435 19.677 -18.232 1.00 81.00 199 PHE A N 1
ATOM 1651 C CA . PHE A 1 199 ? 0.634 20.310 -17.454 1.00 81.00 199 PHE A CA 1
ATOM 1652 C C . PHE A 1 199 ? 0.722 21.823 -17.701 1.00 81.00 199 PHE A C 1
ATOM 1654 O O . PHE A 1 199 ? 0.723 22.604 -16.750 1.00 81.00 199 PHE A O 1
ATOM 1661 N N . PHE A 1 200 ? 0.735 22.248 -18.967 1.00 84.00 200 PHE A N 1
ATOM 1662 C CA . PHE A 1 200 ? 0.732 23.661 -19.339 1.00 84.00 200 PHE A CA 1
ATOM 1663 C C . PHE A 1 200 ? -0.582 24.343 -18.974 1.00 84.00 200 PHE A C 1
ATOM 1665 O O . PHE A 1 200 ? -0.540 25.470 -18.498 1.00 84.00 200 PHE A O 1
ATOM 1672 N N . GLY A 1 201 ? -1.725 23.668 -19.120 1.00 84.19 201 GLY A N 1
ATOM 1673 C CA . GLY A 1 201 ? -3.027 24.186 -18.703 1.00 84.19 201 GLY A CA 1
ATOM 1674 C C . GLY A 1 201 ? -3.074 24.491 -17.206 1.00 84.19 201 GLY A C 1
ATOM 1675 O O . GLY A 1 201 ? -3.395 25.612 -16.814 1.00 84.19 201 GLY A O 1
ATOM 1676 N N . PHE A 1 202 ? -2.666 23.540 -16.361 1.00 78.94 202 PHE A N 1
ATOM 1677 C CA . PHE A 1 202 ? -2.547 23.762 -14.916 1.00 78.94 202 PHE A CA 1
ATOM 1678 C C . PHE A 1 202 ? -1.516 24.844 -14.582 1.00 78.94 202 PHE A C 1
ATOM 1680 O O . PHE A 1 202 ? -1.757 25.660 -13.692 1.00 78.94 202 PHE A O 1
ATOM 1687 N N . GLY A 1 203 ? -0.393 24.885 -15.305 1.00 83.19 203 GLY A N 1
ATOM 1688 C CA . GLY A 1 203 ? 0.624 25.923 -15.149 1.00 83.19 203 GLY A CA 1
ATOM 1689 C C . GLY A 1 203 ? 0.087 27.324 -15.447 1.00 83.19 203 GLY A C 1
ATOM 1690 O O . GLY A 1 203 ? 0.291 28.237 -14.652 1.00 83.19 203 GLY A O 1
ATOM 1691 N N . LEU A 1 204 ? -0.654 27.485 -16.544 1.00 88.69 204 LEU A N 1
ATOM 1692 C CA . LEU A 1 204 ? -1.277 28.749 -16.941 1.00 88.69 204 LEU A CA 1
ATOM 1693 C C . LEU A 1 204 ? -2.284 29.213 -15.892 1.00 88.69 204 LEU A C 1
ATOM 1695 O O . LEU A 1 204 ? -2.194 30.347 -15.437 1.00 88.69 204 LEU A O 1
ATOM 1699 N N . VAL A 1 205 ? -3.165 28.319 -15.433 1.00 88.12 205 VAL A N 1
ATOM 1700 C CA . VAL A 1 205 ? -4.123 28.625 -14.359 1.00 88.12 205 VAL A CA 1
ATOM 1701 C C . VAL A 1 205 ? -3.397 29.062 -13.086 1.00 88.12 205 VAL A C 1
ATOM 1703 O O . VAL A 1 205 ? -3.764 30.072 -12.489 1.00 88.12 205 VAL A O 1
ATOM 1706 N N . ALA A 1 206 ? -2.337 28.356 -12.683 1.00 84.88 206 ALA A N 1
ATOM 1707 C CA . ALA A 1 206 ? -1.558 28.717 -11.501 1.00 84.88 206 ALA A CA 1
ATOM 1708 C C . ALA A 1 206 ? -0.903 30.103 -11.639 1.00 84.88 206 ALA A C 1
ATOM 1710 O O . ALA A 1 206 ? -0.947 30.899 -10.700 1.00 84.88 206 ALA A O 1
ATOM 1711 N N . VAL A 1 207 ? -0.340 30.420 -12.810 1.00 88.31 207 VAL A N 1
ATOM 1712 C CA . VAL A 1 207 ? 0.246 31.739 -13.099 1.00 88.31 207 VAL A CA 1
ATOM 1713 C C . VAL A 1 207 ? -0.823 32.830 -13.100 1.00 88.31 207 VAL A C 1
ATOM 1715 O O . VAL A 1 207 ? -0.617 33.871 -12.482 1.00 88.31 207 VAL A O 1
ATOM 1718 N N . SER A 1 208 ? -1.981 32.592 -13.719 1.00 85.12 208 SER A N 1
ATOM 1719 C CA . SER A 1 208 ? -3.101 33.537 -13.729 1.00 85.12 208 SER A CA 1
ATOM 1720 C C . SER A 1 208 ? -3.620 33.826 -12.320 1.00 85.12 208 SER A C 1
ATOM 1722 O O . SER A 1 208 ? -3.867 34.983 -11.987 1.00 85.12 208 SER A O 1
ATOM 1724 N N . VAL A 1 209 ? -3.724 32.805 -11.463 1.00 86.88 209 VAL A N 1
ATOM 1725 C CA . VAL A 1 209 ? -4.106 32.975 -10.053 1.00 86.88 209 VAL A CA 1
ATOM 1726 C C . VAL A 1 209 ? -3.049 33.781 -9.296 1.00 86.88 209 VAL A C 1
ATOM 1728 O O . VAL A 1 209 ? -3.401 34.716 -8.581 1.00 86.88 209 VAL A O 1
ATOM 1731 N N . MET A 1 210 ? -1.758 33.483 -9.474 1.00 85.81 210 MET A N 1
ATOM 1732 C CA . MET A 1 210 ? -0.683 34.255 -8.836 1.00 85.81 210 MET A CA 1
ATOM 1733 C C . MET A 1 210 ? -0.671 35.719 -9.288 1.00 85.81 210 MET A C 1
ATOM 1735 O O . MET A 1 210 ? -0.509 36.605 -8.452 1.00 85.81 210 MET A O 1
ATOM 1739 N N . TYR A 1 211 ? -0.883 35.977 -10.580 1.00 88.69 211 TYR A N 1
ATOM 1740 C CA . TYR A 1 211 ? -0.988 37.327 -11.133 1.00 88.69 211 TYR A CA 1
ATOM 1741 C C . TYR A 1 211 ? -2.197 38.083 -10.568 1.00 88.69 211 TYR A C 1
ATOM 1743 O O . TYR A 1 211 ? -2.076 39.228 -10.140 1.00 88.69 211 TYR A O 1
ATOM 1751 N N . PHE A 1 212 ? -3.362 37.436 -10.495 1.00 86.50 212 PHE A N 1
ATOM 1752 C CA . PHE A 1 212 ? -4.560 38.041 -9.915 1.00 86.50 212 PHE A CA 1
ATOM 1753 C C . PHE A 1 212 ? -4.377 38.383 -8.428 1.00 86.50 212 PHE A C 1
ATOM 1755 O O . PHE A 1 212 ? -4.792 39.449 -7.973 1.00 86.50 212 PHE A O 1
ATOM 1762 N N . LEU A 1 213 ? -3.713 37.513 -7.664 1.00 82.19 213 LEU A N 1
ATOM 1763 C CA . LEU A 1 213 ? -3.407 37.775 -6.259 1.00 82.19 213 LEU A CA 1
ATOM 1764 C C . LEU A 1 213 ? -2.406 38.927 -6.092 1.00 82.19 213 LEU A C 1
ATOM 1766 O O . LEU A 1 213 ? -2.596 39.759 -5.207 1.00 82.19 213 LEU A O 1
ATOM 1770 N N . SER A 1 214 ? -1.370 39.001 -6.932 1.00 79.50 214 SER A N 1
ATOM 1771 C CA . SER A 1 214 ? -0.312 40.013 -6.812 1.00 79.50 214 SER A CA 1
ATOM 1772 C C . SER A 1 214 ? -0.710 41.392 -7.332 1.00 79.50 214 SER A C 1
ATOM 1774 O O . SER A 1 214 ? -0.320 42.390 -6.732 1.00 79.50 214 SER A O 1
ATOM 1776 N N . VAL A 1 215 ? -1.492 41.458 -8.411 1.00 79.62 215 VAL A N 1
ATOM 1777 C CA . VAL A 1 215 ? -1.878 42.720 -9.065 1.00 79.62 215 VAL A CA 1
ATOM 1778 C C . VAL A 1 215 ? -3.281 43.169 -8.666 1.00 79.62 215 VAL A C 1
ATOM 1780 O O . VAL A 1 215 ? -3.534 44.364 -8.548 1.00 79.62 215 VAL A O 1
ATOM 1783 N N . GLY A 1 216 ? -4.196 42.231 -8.425 1.00 76.00 216 GLY A N 1
ATOM 1784 C CA . GLY A 1 216 ? -5.575 42.537 -8.052 1.00 76.00 216 GLY A CA 1
ATOM 1785 C C . GLY A 1 216 ? -5.757 42.642 -6.543 1.00 76.00 216 GLY A C 1
ATOM 1786 O O . GLY A 1 216 ? -6.045 43.716 -6.017 1.00 76.00 216 GLY A O 1
ATOM 1787 N N . LEU A 1 217 ? -5.602 41.517 -5.843 1.00 73.62 217 LEU A N 1
ATOM 1788 C CA . LEU A 1 217 ? -6.077 41.358 -4.463 1.00 73.62 217 LEU A CA 1
ATOM 1789 C C . LEU A 1 217 ? -5.165 42.020 -3.412 1.00 73.62 217 LEU A C 1
ATOM 1791 O O . LEU A 1 217 ? -5.640 42.711 -2.515 1.00 73.62 217 LEU A O 1
ATOM 1795 N N . LEU A 1 218 ? -3.847 41.825 -3.503 1.00 76.38 218 LEU A N 1
ATOM 1796 C CA . LEU A 1 218 ? -2.902 42.362 -2.516 1.00 76.38 218 LEU A CA 1
ATOM 1797 C C . LEU A 1 218 ? -2.810 43.901 -2.533 1.00 76.38 218 LEU A C 1
ATOM 1799 O O . LEU A 1 218 ? -2.817 44.495 -1.451 1.00 76.38 218 LEU A O 1
ATOM 1803 N N . PRO A 1 219 ? -2.783 44.584 -3.695 1.00 76.19 219 PRO A N 1
ATOM 1804 C CA . PRO A 1 219 ? -2.745 46.045 -3.737 1.00 76.19 219 PRO A CA 1
ATOM 1805 C C . PRO A 1 219 ? -4.051 46.688 -3.263 1.00 76.19 219 PRO A C 1
ATOM 1807 O O . PRO A 1 219 ? -4.010 47.715 -2.589 1.00 76.19 219 PRO A O 1
ATOM 1810 N N . THR A 1 220 ? -5.206 46.079 -3.554 1.00 74.81 220 THR A N 1
ATOM 1811 C CA . THR A 1 220 ? -6.511 46.574 -3.081 1.00 74.81 220 THR A CA 1
ATOM 1812 C C . THR A 1 220 ? -6.673 46.409 -1.573 1.00 74.81 220 THR A C 1
ATOM 1814 O O . THR A 1 220 ? -7.080 47.359 -0.906 1.00 74.81 220 THR A O 1
ATOM 1817 N N . ILE A 1 221 ? -6.275 45.264 -1.007 1.00 75.62 221 ILE A N 1
ATOM 1818 C CA . ILE A 1 221 ? -6.238 45.064 0.452 1.00 75.62 221 ILE A CA 1
ATOM 1819 C C . ILE A 1 221 ? -5.253 46.045 1.105 1.00 75.62 221 ILE A C 1
ATOM 1821 O O . ILE A 1 221 ? -5.584 46.669 2.112 1.00 75.62 221 ILE A O 1
ATOM 1825 N N . GLY A 1 222 ? -4.068 46.243 0.519 1.00 75.00 222 GLY A N 1
ATOM 1826 C CA . GLY A 1 222 ? -3.091 47.222 1.001 1.00 75.00 222 GLY A CA 1
ATOM 1827 C C . GLY A 1 222 ? -3.606 48.666 0.955 1.00 75.00 222 GLY A C 1
ATOM 1828 O O . GLY A 1 222 ? -3.371 49.433 1.888 1.00 75.00 222 GLY A O 1
ATOM 1829 N N . GLY A 1 223 ? -4.347 49.031 -0.094 1.00 76.12 223 GLY A N 1
ATOM 1830 C CA . GLY A 1 223 ? -5.004 50.332 -0.224 1.00 76.12 223 GLY A CA 1
ATOM 1831 C C . GLY A 1 223 ? -6.101 50.545 0.822 1.00 76.12 223 GLY A C 1
ATOM 1832 O O . GLY A 1 223 ? -6.117 51.581 1.482 1.00 76.12 223 GLY A O 1
ATOM 1833 N N . LEU A 1 224 ? -6.961 49.544 1.033 1.00 73.69 224 LEU A N 1
ATOM 1834 C CA . LEU A 1 224 ? -8.012 49.562 2.057 1.00 73.69 224 LEU A CA 1
ATOM 1835 C C . LEU A 1 224 ? -7.438 49.677 3.475 1.00 73.69 224 LEU A C 1
ATOM 1837 O O . LEU A 1 224 ? -7.921 50.487 4.262 1.00 73.69 224 LEU A O 1
ATOM 1841 N N . LEU A 1 225 ? -6.379 48.927 3.796 1.00 77.69 225 LEU A N 1
ATOM 1842 C CA . LEU A 1 225 ? -5.728 48.992 5.109 1.00 77.69 225 LEU A CA 1
ATOM 1843 C C . LEU A 1 225 ? -5.111 50.370 5.386 1.00 77.69 225 LEU A C 1
ATOM 1845 O O . LEU A 1 225 ? -5.254 50.881 6.494 1.00 77.69 225 LEU A O 1
ATOM 1849 N N . ARG A 1 226 ? -4.491 51.012 4.385 1.00 74.31 226 ARG A N 1
ATOM 1850 C CA . ARG A 1 226 ? -3.990 52.393 4.517 1.00 74.31 226 ARG A CA 1
ATOM 1851 C C . ARG A 1 226 ? -5.114 53.401 4.763 1.00 74.31 226 ARG A C 1
ATOM 1853 O O . ARG A 1 226 ? -4.923 54.322 5.543 1.00 74.31 226 ARG A O 1
ATOM 1860 N N . LEU A 1 227 ? -6.272 53.206 4.136 1.00 72.94 227 LEU A N 1
ATOM 1861 C CA . LEU A 1 227 ? -7.459 54.058 4.289 1.00 72.94 227 LEU A CA 1
ATOM 1862 C C . LEU A 1 227 ? -8.109 53.925 5.676 1.00 72.94 227 LEU A C 1
ATOM 1864 O O . LEU A 1 227 ? -8.644 54.895 6.205 1.00 72.94 227 LEU A O 1
ATOM 1868 N N . VAL A 1 228 ? -8.051 52.730 6.268 1.00 76.75 228 VAL A N 1
ATOM 1869 C CA . VAL A 1 228 ? -8.530 52.468 7.635 1.00 76.75 228 VAL A CA 1
ATOM 1870 C C . VAL A 1 228 ? -7.578 53.045 8.687 1.00 76.75 228 VAL A C 1
ATOM 1872 O O . VAL A 1 228 ? -8.044 53.503 9.720 1.00 76.75 228 VAL A O 1
ATOM 1875 N N . TRP A 1 229 ? -6.266 53.050 8.431 1.00 68.75 229 TRP A 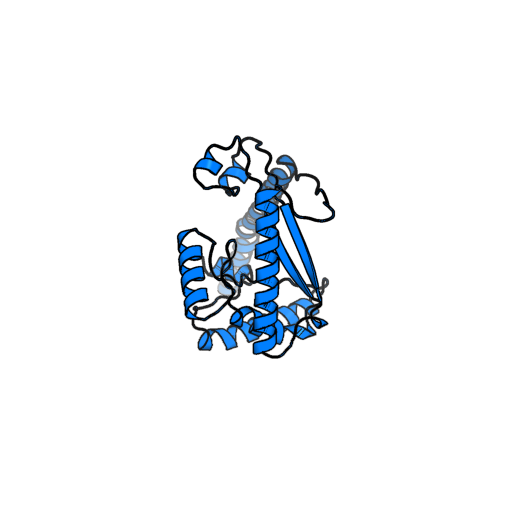N 1
ATOM 1876 C CA . TRP A 1 229 ? -5.246 53.555 9.365 1.00 68.75 229 TRP A CA 1
ATOM 1877 C C . TRP A 1 229 ? -4.939 55.054 9.214 1.00 68.75 229 TRP A C 1
ATOM 1879 O O . TRP A 1 229 ? -4.172 55.596 10.005 1.00 68.75 229 TRP A O 1
ATOM 1889 N N . SER A 1 230 ? -5.501 55.731 8.205 1.00 66.00 230 SER A N 1
ATOM 1890 C CA . SER A 1 230 ? -5.376 57.187 8.029 1.00 66.00 230 SER A CA 1
ATOM 1891 C C . SER A 1 230 ? -6.551 57.982 8.622 1.00 66.00 230 SER A C 1
ATOM 1893 O O . SER A 1 230 ? -6.690 59.166 8.310 1.00 66.00 230 SER A O 1
ATOM 1895 N N . LYS A 1 231 ? -7.420 57.335 9.403 1.00 52.66 231 LYS A N 1
ATOM 1896 C CA . LYS A 1 231 ? -8.478 57.949 10.217 1.00 52.66 231 LYS A CA 1
ATOM 1897 C C . LYS A 1 231 ? -8.162 57.731 11.687 1.00 52.66 231 LYS A C 1
ATOM 1899 O O . LYS A 1 231 ? -8.492 58.645 12.468 1.00 52.66 231 LYS A O 1
#

Sequence (231 aa):
MGWFWKFLNFVFLERKFDKDKANIIKQLKALAEKSKQHKSGSFWIVIFPEGTRLRPQKLKESQEYAKEKNLTVFQNVLVPRIKGFQITLNTLREDVDGVVDLTIGYPQLEDDKRVQKGKIRPSVQDLLFGGGKKWHVHVHVRVIPVKEIPEETEAVQDWMMKVFEEKDKLLTHFKQHGHFPGEVYKYKSISMFQVLANFFGFGLVAVSVMYFLSVGLLPTIGGLLRLVWSK

=== Feature glossary ===
The record interleaves many kinds of information about one protein. Here is each kind framed as the question it answers.

Q: Are the domains correctly placed relative to each other?
A: Predicted aligned error is AlphaFold's pairwise confidence. Unlike pLDDT (per-residue), PAE is per-residue-pair and captures whether two parts of the structure are correctly placed relative to each other. Units are ångströms of expected positional error.

Q: Which residues are in helices, strands, or loops?
A: Eight-state secondary structure (DSSP): H is the canonical α-helix, G the tighter 3₁₀-helix, I the wider π-helix; E/B are β-structure, T and S are turns and bends, and '-' is everything else. DSSP derives these from the pattern of main-chain N–H···O=C hydrogen bonds, not from the sequence.

Q: What if only a Cα trace is available?
A: P-SEA three-state annotation labels each residue as helix, strand, or coil based purely on the geometry of the Cα trace. It serves as a fallback when the full backbone (and thus DSSP) is unavailable.

Q: What are the backbone torsion angles?
A: φ (phi) and ψ (psi) are the two rotatable backbone dihedrals per residue: φ is the C(i-1)–N–Cα–C torsion, ψ is the N–Cα–C–N(i+1) torsion, both in degrees on (−180°, 180°]. α-helical residues cluster near (−60°, −45°); β-strand residues near (−120°, +130°). A Ramachandran plot is simply a scatter of (φ, ψ) for every residue.

Q: What known structures does this most resemble?
A: Structural nearest neighbors (via Foldseek easy-search vs the PDB). Reported per hit: target PDB id, E-value, and alignment TM-score. A TM-score above ~0.5 is the conventional threshold for 'same fold'.

Q: What family and function is it annotated with?
A: Database cross-references. InterPro integrates a dozen domain/family signature databases into unified entries with residue-range hits. GO terms attach function/process/location labels with evidence codes. CATH codes position the fold in a four-level structural taxonomy. Organism is the NCBI-taxonomy species name.

Q: Which residues are buried vs exposed?
A: Solvent accessibility: the surface area of each residue that a 1.4 Å water probe can touch, in Å². When only backbone atoms are present the absolute values are lower than full-atom SASA (side chains contribute most of the area) and are flagged as backbone-only.

Q: What do the diagnostic plots show?
A: Three diagnostic plots accompany the record. The Cα contact map visualizes the tertiary structure as a 2D adjacency matrix (8 Å cutoff, sequence-local contacts suppressed). The Ramachandran plot shows the distribution of backbone (φ, ψ) torsions, with points in the α and β basins reflecting secondary structure content. The PAE plot shows AlphaFold's inter-residue confidence as a color matrix.

Q: What is the amino-acid chain?
A: The amino-acid sequence is the protein's primary structure: the linear order of residues from the N-terminus to the C-terminus, written in one-letter code. Everything else here — the 3D coordinates, the secondary structure, the domain annotations — is ultimately a consequence of this string.

Q: What do the rendered images show?
A: The six renders are orthographic views along the three Cartesian axes in both directions. Representation (cartoon, sticks, or surface) and color scheme (sequence-rainbow or by-chain) vary across proteins so the training set covers all the common visualization conventions.

Q: Where is each backbone atom in 3D?
A: The mmCIF table is the protein's shape written out atom by atom. For each backbone N, Cα, C, and carbonyl O, it records an (x, y, z) coordinate triple in Å plus the residue type, chain letter, and residue number.

Q: How mobile is each atom in the crystal?
A: For experimental (PDB) structures, the B-factor (temperature factor) quantifies the positional spread of each atom in the crystal — a combination of thermal vibration and static disorder — in units of Å². High B-factors mark flexible loops or poorly resolved regions; low B-factors mark the rigid, well-ordered core.

Q: How big and how compact is the whole molecule?
A: Three whole-structure scalars: the radius of gyration (RMS distance of Cα from centroid, in Å), the count of Cα–Cα contacts (pairs closer than 8 Å and separated by more than four residues in sequence — i.e. tertiary, not local, contacts), and the bounding-box dimensions. Together they distinguish compact globular folds from extended fibres or disordered chains.

Q: What does the local fold look like, residue by residue?
A: A 3Di character summarizes, for each residue, the relative orientation of the Cα frame of its nearest spatial neighbor. Because it encodes fold topology rather than chemistry, 3Di alignments detect remote structural similarity that sequence alignment misses.

Q: How confident is the AlphaFold model at each residue?
A: For AlphaFold models, the B-factor field carries pLDDT — the model's own estimate of local accuracy on a 0–100 scale. Regions with pLDDT<50 should be treated as essentially unmodeled; they often correspond to intrinsically disordered segments.